Protein AF-A0A2G7H7C8-F1 (afdb_monomer_lite)

Structure (mmCIF, N/CA/C/O backbone):
data_AF-A0A2G7H7C8-F1
#
_entry.id   AF-A0A2G7H7C8-F1
#
loop_
_atom_site.group_PDB
_atom_site.id
_atom_site.type_symbol
_atom_site.label_atom_id
_atom_site.label_alt_id
_atom_site.label_comp_id
_atom_site.label_asym_id
_atom_site.label_entity_id
_atom_site.label_seq_id
_atom_site.pdbx_PDB_ins_code
_atom_site.Cartn_x
_atom_site.Cartn_y
_atom_site.Cartn_z
_atom_site.occupancy
_atom_site.B_iso_or_equiv
_atom_site.auth_seq_id
_atom_site.auth_comp_id
_atom_site.auth_asym_id
_atom_site.auth_atom_id
_atom_site.pdbx_PDB_model_num
ATOM 1 N N . MET A 1 1 ? -7.170 38.183 -25.054 1.00 35.97 1 MET A N 1
ATOM 2 C CA . MET A 1 1 ? -6.248 37.035 -24.949 1.00 35.97 1 MET A CA 1
ATOM 3 C C . MET A 1 1 ? -6.264 36.592 -23.499 1.00 35.97 1 MET A C 1
ATOM 5 O O . MET A 1 1 ? -5.550 37.158 -22.685 1.00 35.97 1 MET A O 1
ATOM 9 N N . THR A 1 2 ? -7.181 35.697 -23.147 1.00 40.62 2 THR A N 1
ATOM 10 C CA . THR A 1 2 ? -7.256 35.106 -21.806 1.00 40.62 2 THR A CA 1
ATOM 11 C C . THR A 1 2 ? -6.126 34.083 -21.726 1.00 40.62 2 THR A C 1
ATOM 13 O O . THR A 1 2 ? -6.024 33.238 -22.614 1.00 40.62 2 THR A O 1
ATOM 16 N N . GLY A 1 3 ? -5.217 34.221 -20.757 1.00 47.28 3 GLY A N 1
ATOM 17 C CA . GLY A 1 3 ? -4.121 33.266 -20.560 1.00 47.28 3 GLY A CA 1
ATOM 18 C C . GLY A 1 3 ? -4.645 31.843 -20.319 1.00 47.28 3 GLY A C 1
ATOM 19 O O . GLY A 1 3 ? -5.844 31.677 -20.083 1.00 47.28 3 GLY A O 1
ATOM 20 N N . PRO A 1 4 ? -3.785 30.810 -20.392 1.00 54.59 4 PRO A N 1
ATOM 21 C CA . PRO A 1 4 ? -4.199 29.452 -20.065 1.00 54.59 4 PRO A CA 1
ATOM 22 C C . PRO A 1 4 ? -4.781 29.448 -18.649 1.00 54.59 4 PRO A C 1
ATOM 24 O O . PRO A 1 4 ? -4.107 29.816 -17.687 1.00 54.59 4 PRO A O 1
ATOM 27 N N . VAL A 1 5 ? -6.065 29.104 -18.545 1.00 58.91 5 VAL A N 1
ATOM 28 C CA . VAL A 1 5 ? -6.752 28.971 -17.263 1.00 58.91 5 VAL A CA 1
ATOM 29 C C . VAL A 1 5 ? -6.216 27.700 -16.623 1.00 58.91 5 VAL A C 1
ATOM 31 O O . VAL A 1 5 ? -6.591 26.593 -17.001 1.00 58.91 5 VAL A O 1
ATOM 34 N N . THR A 1 6 ? -5.279 27.865 -15.698 1.00 80.12 6 THR A N 1
ATOM 35 C CA . THR A 1 6 ? -4.840 26.789 -14.815 1.00 80.12 6 THR A CA 1
ATOM 36 C C . THR A 1 6 ? -5.953 26.554 -13.803 1.00 80.12 6 THR A C 1
ATOM 38 O O . THR A 1 6 ? -6.241 27.440 -13.006 1.00 80.12 6 THR A O 1
ATOM 41 N N . ASN A 1 7 ? -6.602 25.392 -13.837 1.00 84.44 7 ASN A N 1
ATOM 42 C CA . ASN A 1 7 ? -7.628 25.043 -12.856 1.00 84.44 7 ASN A CA 1
ATOM 43 C C . ASN A 1 7 ? -7.005 24.198 -11.739 1.00 84.44 7 ASN A C 1
ATOM 45 O O . ASN A 1 7 ? -7.033 22.967 -11.786 1.00 84.44 7 ASN A O 1
ATOM 49 N N . GLY A 1 8 ? -6.447 24.868 -10.733 1.00 88.62 8 GLY A N 1
ATOM 50 C CA . GLY A 1 8 ? -5.924 24.250 -9.517 1.00 88.62 8 GLY A CA 1
ATOM 51 C C . GLY A 1 8 ? -4.584 23.532 -9.658 1.00 88.62 8 GLY A C 1
ATOM 52 O O . GLY A 1 8 ? -3.789 23.800 -10.558 1.00 88.62 8 GLY A O 1
ATOM 53 N N . ALA A 1 9 ? -4.320 22.623 -8.717 1.00 91.56 9 ALA A N 1
ATOM 54 C CA . ALA A 1 9 ? -3.006 22.021 -8.514 1.00 91.56 9 ALA A CA 1
ATOM 55 C C . ALA A 1 9 ? -3.001 20.528 -8.851 1.00 91.56 9 ALA A C 1
ATOM 57 O O . ALA A 1 9 ? -3.902 19.780 -8.454 1.00 91.56 9 ALA A O 1
ATOM 58 N N . ALA A 1 10 ? -1.955 20.077 -9.543 1.00 93.38 10 ALA A N 1
ATOM 59 C CA . ALA A 1 10 ? -1.714 18.665 -9.801 1.00 93.38 10 ALA A CA 1
ATOM 60 C C . ALA A 1 10 ? -0.420 18.182 -9.150 1.00 93.38 10 ALA A C 1
ATOM 62 O O . ALA A 1 10 ? 0.589 18.887 -9.075 1.00 93.38 10 ALA A O 1
ATOM 63 N N . LEU A 1 11 ? -0.468 16.931 -8.715 1.00 92.81 11 LEU A N 1
ATOM 64 C CA . LEU A 1 11 ? 0.603 16.269 -8.006 1.00 92.81 11 LEU A CA 1
ATOM 65 C C . LEU A 1 11 ? 0.738 14.823 -8.483 1.00 92.81 11 LEU A C 1
ATOM 67 O O . LEU A 1 11 ? -0.254 14.109 -8.639 1.00 92.81 11 LEU A O 1
ATOM 71 N N . TYR A 1 12 ? 1.971 14.378 -8.689 1.00 92.31 12 TYR A N 1
ATOM 72 C CA . TYR A 1 12 ? 2.308 12.983 -8.926 1.00 92.31 12 TYR A CA 1
ATOM 73 C C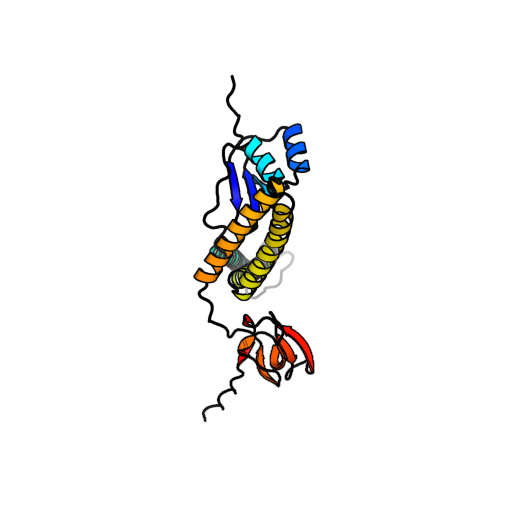 . TYR A 1 12 ? 2.880 12.350 -7.656 1.00 92.31 12 TYR A C 1
ATOM 75 O O . TYR A 1 12 ? 3.876 12.812 -7.093 1.00 92.31 12 TYR A O 1
ATOM 83 N N . ASN A 1 13 ? 2.246 11.263 -7.221 1.00 89.94 13 ASN A N 1
ATOM 84 C CA . ASN A 1 13 ? 2.655 10.464 -6.081 1.00 89.94 13 ASN A CA 1
ATOM 85 C C . ASN A 1 13 ? 3.460 9.242 -6.549 1.00 89.94 13 ASN A C 1
ATOM 87 O O . ASN A 1 13 ? 2.928 8.282 -7.111 1.00 89.94 13 ASN A O 1
ATOM 91 N N . LEU A 1 14 ? 4.760 9.277 -6.260 1.00 88.44 14 LEU A N 1
ATOM 92 C CA . LEU A 1 14 ? 5.737 8.243 -6.609 1.00 88.44 14 LEU A CA 1
ATOM 93 C C . LEU A 1 14 ? 5.496 6.889 -5.920 1.00 88.44 14 LEU A C 1
ATOM 95 O O . LEU A 1 14 ? 5.889 5.833 -6.431 1.00 88.44 14 LEU A O 1
ATOM 99 N N . GLU A 1 15 ? 4.857 6.897 -4.750 1.00 84.75 15 GLU A N 1
ATOM 100 C CA . GLU A 1 15 ? 4.675 5.695 -3.945 1.00 84.75 15 GLU A CA 1
ATOM 101 C C . GLU A 1 15 ? 3.583 4.774 -4.496 1.00 84.75 15 GLU A C 1
ATOM 103 O O . GLU A 1 15 ? 3.780 3.550 -4.565 1.00 84.75 15 GLU A O 1
ATOM 108 N N . ASP A 1 16 ? 2.427 5.344 -4.829 1.00 88.19 16 ASP A N 1
ATOM 109 C CA . ASP A 1 16 ? 1.260 4.608 -5.321 1.00 88.19 16 ASP A CA 1
ATOM 110 C C . ASP A 1 16 ? 1.007 4.785 -6.823 1.00 88.19 16 ASP A C 1
ATOM 112 O O . ASP A 1 16 ? 0.087 4.162 -7.355 1.00 88.19 16 ASP A O 1
ATOM 116 N N . ASP A 1 17 ? 1.885 5.531 -7.498 1.00 93.62 17 ASP A N 1
ATOM 117 C CA . ASP A 1 17 ? 1.868 5.782 -8.937 1.00 93.62 17 ASP A CA 1
ATOM 118 C C . ASP A 1 17 ? 0.666 6.594 -9.415 1.00 93.62 17 ASP A C 1
ATOM 120 O O . ASP A 1 17 ? 0.182 6.416 -10.536 1.00 93.62 17 ASP A O 1
ATOM 124 N N . THR A 1 18 ? 0.120 7.442 -8.544 1.00 94.62 18 THR A N 1
ATOM 125 C CA . THR A 1 18 ? -1.096 8.191 -8.849 1.00 94.62 18 THR A CA 1
ATOM 126 C C . THR A 1 18 ? -0.824 9.645 -9.196 1.00 94.62 18 THR A C 1
ATOM 128 O O . THR A 1 18 ? -0.085 10.353 -8.521 1.00 94.62 18 THR A O 1
ATOM 131 N N . LEU A 1 19 ? -1.481 10.101 -10.256 1.00 95.50 19 LEU A N 1
ATOM 132 C CA . LEU A 1 19 ? -1.729 11.502 -10.537 1.00 95.50 19 LEU A CA 1
ATOM 133 C C . LEU A 1 19 ? -2.943 11.952 -9.723 1.00 95.50 19 LEU A C 1
ATOM 135 O O . LEU A 1 19 ? -3.988 11.294 -9.757 1.00 95.50 19 LEU A O 1
ATOM 139 N N . ARG A 1 20 ? -2.804 13.065 -9.005 1.00 94.62 20 ARG A N 1
ATOM 140 C CA . ARG A 1 20 ? -3.827 13.660 -8.145 1.00 94.62 20 ARG A CA 1
ATOM 141 C C . ARG A 1 20 ? -4.015 15.115 -8.537 1.00 94.62 20 ARG A C 1
ATOM 143 O O . ARG A 1 20 ? -3.063 15.883 -8.509 1.00 94.62 20 ARG A O 1
ATOM 150 N N . TRP A 1 21 ? -5.233 15.480 -8.898 1.00 95.38 21 TRP A N 1
ATOM 151 C CA . TRP A 1 21 ? -5.580 16.829 -9.320 1.00 95.38 21 TRP A CA 1
ATOM 152 C C . TRP A 1 21 ? -6.682 17.394 -8.435 1.00 95.38 21 TRP A C 1
ATOM 154 O O . TRP A 1 21 ? -7.774 16.827 -8.364 1.00 95.38 21 TRP A O 1
ATOM 164 N N . THR A 1 22 ? -6.387 18.500 -7.766 1.00 94.50 22 THR A N 1
ATOM 165 C CA . THR A 1 22 ? -7.335 19.245 -6.940 1.00 94.50 22 THR A CA 1
ATOM 166 C C . THR A 1 22 ? -7.720 20.509 -7.702 1.00 94.50 22 THR A C 1
ATOM 168 O O . THR A 1 22 ? -6.912 21.440 -7.755 1.00 94.50 22 THR A O 1
ATOM 171 N N . PRO A 1 23 ? -8.906 20.542 -8.331 1.00 93.69 23 PRO A N 1
ATOM 172 C CA . PRO A 1 23 ? -9.351 21.722 -9.054 1.00 93.69 23 PRO A CA 1
ATOM 173 C C . PRO A 1 23 ? -9.716 22.841 -8.067 1.00 93.69 23 PRO A C 1
ATOM 175 O O . PRO A 1 23 ? -10.238 22.569 -6.984 1.00 93.69 23 PRO A O 1
ATOM 178 N N . GLU A 1 24 ? -9.440 24.090 -8.440 1.00 91.62 24 GLU A N 1
ATOM 179 C CA . GLU A 1 24 ? -9.842 25.273 -7.663 1.00 91.62 24 GLU A CA 1
ATOM 180 C C . GLU A 1 24 ? -11.341 25.528 -7.801 1.00 91.62 24 GLU A C 1
ATOM 182 O O . GLU A 1 24 ? -12.031 25.817 -6.822 1.00 91.62 24 GLU A O 1
ATOM 187 N N . GLU A 1 25 ? -11.856 25.341 -9.014 1.00 89.88 25 GLU A N 1
ATOM 188 C CA . GLU A 1 25 ? -13.264 25.515 -9.329 1.00 89.88 25 GLU A CA 1
ATOM 189 C C . GLU A 1 25 ? -13.913 24.192 -9.727 1.00 89.88 25 GLU A C 1
ATOM 191 O O . GLU A 1 25 ? -13.285 23.257 -10.234 1.00 89.88 25 GLU A O 1
ATOM 196 N N . ARG A 1 26 ? -15.223 24.094 -9.492 1.00 89.12 26 ARG A N 1
ATOM 197 C CA . ARG A 1 26 ? -15.979 22.905 -9.873 1.00 89.12 26 ARG A CA 1
ATOM 198 C C . ARG A 1 26 ? -15.967 22.757 -11.393 1.00 89.12 26 ARG A C 1
ATOM 200 O O . ARG A 1 26 ? -16.381 23.667 -12.098 1.00 89.12 26 ARG A O 1
ATOM 207 N N . LEU A 1 27 ? -15.598 21.562 -11.855 1.00 91.62 27 LEU A N 1
ATOM 208 C CA . LEU A 1 27 ? -15.630 21.216 -13.274 1.00 91.62 27 LEU A CA 1
ATOM 209 C C . LEU A 1 27 ? -17.028 21.391 -13.855 1.00 91.62 27 LEU A C 1
ATOM 211 O O . LEU A 1 27 ? -18.020 20.962 -13.243 1.00 91.62 27 LEU A O 1
ATOM 215 N N . ASP A 1 28 ? -17.083 21.948 -15.059 1.00 92.38 28 ASP A N 1
ATOM 216 C CA . ASP A 1 28 ? -18.313 21.945 -15.833 1.00 92.38 28 ASP A CA 1
ATOM 217 C C . ASP A 1 28 ? -18.697 20.512 -16.263 1.00 92.38 28 ASP A C 1
ATOM 219 O O . ASP A 1 28 ? -17.967 19.535 -16.053 1.00 92.38 28 ASP A O 1
ATOM 223 N N . ALA A 1 29 ? -19.889 20.352 -16.843 1.00 94.69 29 ALA A N 1
ATOM 224 C CA . ALA A 1 29 ? -20.395 19.033 -17.223 1.00 94.69 29 ALA A CA 1
ATOM 225 C C . ALA A 1 29 ? -19.520 18.323 -18.277 1.00 94.69 29 ALA A C 1
ATOM 227 O O . ALA A 1 29 ? -19.385 17.096 -18.235 1.00 94.69 29 ALA A O 1
ATOM 228 N N . ASN A 1 30 ? -18.923 19.074 -19.204 1.00 93.12 30 ASN A N 1
ATOM 229 C CA . ASN A 1 30 ? -18.081 18.538 -20.267 1.00 93.12 30 ASN A CA 1
ATOM 230 C C . ASN A 1 30 ? -16.701 18.144 -19.725 1.00 93.12 30 ASN A C 1
ATOM 232 O O . ASN A 1 30 ? -16.233 17.029 -19.951 1.00 93.12 30 ASN A O 1
ATOM 236 N N . GLU A 1 31 ? -16.076 19.017 -18.941 1.00 91.31 31 GLU A N 1
ATOM 237 C CA . GLU A 1 31 ? -14.815 18.746 -18.258 1.00 91.31 31 GLU A CA 1
ATOM 238 C C . GLU A 1 31 ? -14.928 17.530 -17.346 1.00 91.31 31 GLU A C 1
ATOM 240 O O . GLU A 1 31 ? -14.094 16.627 -17.416 1.00 91.31 31 GLU A O 1
ATOM 245 N N . TYR A 1 32 ? -16.005 17.450 -16.560 1.00 93.94 32 TYR A N 1
ATOM 246 C CA . TYR A 1 32 ? -16.297 16.290 -15.727 1.00 93.94 32 TYR A CA 1
ATOM 247 C C . TYR A 1 32 ? -16.350 15.001 -16.560 1.00 93.94 32 TYR A C 1
ATOM 249 O O . TYR A 1 32 ? -15.720 14.000 -16.203 1.00 93.94 32 TYR A O 1
ATOM 257 N N . ALA A 1 33 ? -17.077 15.011 -17.683 1.00 95.31 33 ALA A N 1
ATOM 258 C CA . ALA A 1 33 ? -17.200 13.851 -18.562 1.00 95.31 33 ALA A CA 1
ATOM 259 C C . ALA A 1 33 ? -15.849 13.443 -19.177 1.00 95.31 33 ALA A C 1
ATOM 261 O O . ALA A 1 33 ? -15.503 12.259 -19.159 1.00 95.31 33 ALA A O 1
ATOM 262 N N . LEU A 1 34 ? -15.050 14.407 -19.646 1.00 94.00 34 LEU A N 1
ATOM 263 C CA . LEU A 1 34 ? -13.715 14.166 -20.203 1.00 94.00 34 LEU A CA 1
ATOM 264 C C . LEU A 1 34 ? -12.746 13.605 -19.156 1.00 94.00 34 LEU A C 1
ATOM 266 O O . LEU A 1 34 ? -12.015 12.653 -19.433 1.00 94.00 34 LEU A O 1
ATOM 270 N N . THR A 1 35 ? -12.756 14.147 -17.939 1.00 95.38 35 THR A N 1
ATOM 271 C CA . THR A 1 35 ? -11.923 13.667 -16.829 1.00 95.38 35 THR A CA 1
ATOM 272 C C . THR A 1 35 ? -12.299 12.241 -16.428 1.00 95.38 35 THR A C 1
ATOM 274 O O . THR A 1 35 ? -11.425 11.387 -16.240 1.00 95.38 35 THR A O 1
ATOM 277 N N . LYS A 1 36 ? -13.597 11.920 -16.399 1.00 96.19 36 LYS A N 1
ATOM 278 C CA . LYS A 1 36 ? -14.074 10.544 -16.202 1.00 96.19 36 LYS A CA 1
ATOM 279 C C . LYS A 1 36 ? -13.638 9.612 -17.333 1.00 96.19 36 LYS A C 1
ATOM 281 O O . LYS A 1 36 ? -13.180 8.507 -17.041 1.00 96.19 36 LYS A O 1
ATOM 286 N N . ALA A 1 37 ? -13.737 10.048 -18.588 1.00 96.50 37 ALA A N 1
ATOM 287 C CA . ALA A 1 37 ? -13.333 9.266 -19.757 1.00 96.50 37 ALA A CA 1
ATOM 288 C C . ALA A 1 37 ? -11.819 8.984 -19.787 1.00 96.50 37 ALA A C 1
ATOM 290 O O . ALA A 1 37 ? -11.407 7.878 -20.132 1.00 96.50 37 ALA A O 1
ATOM 291 N N . ALA A 1 38 ? -10.989 9.927 -19.327 1.00 95.50 38 ALA A N 1
ATOM 292 C CA . ALA A 1 38 ? -9.545 9.733 -19.145 1.00 95.50 38 ALA A CA 1
ATOM 293 C C . ALA A 1 38 ? -9.192 8.735 -18.012 1.00 95.50 38 ALA A C 1
ATOM 295 O O . ALA A 1 38 ? -8.040 8.309 -17.859 1.00 95.50 38 ALA A O 1
ATOM 296 N N . GLY A 1 39 ? -10.188 8.314 -17.225 1.00 96.56 39 GLY A N 1
ATOM 297 C CA . GLY A 1 39 ? -10.064 7.293 -16.188 1.00 96.56 39 GLY A CA 1
ATOM 298 C C . GLY A 1 39 ? -9.825 7.836 -14.780 1.00 96.56 39 GLY A C 1
ATOM 299 O O . GLY A 1 39 ? -9.477 7.054 -13.892 1.00 96.56 39 GLY A O 1
ATOM 300 N N . PHE A 1 40 ? -10.018 9.138 -14.553 1.00 97.31 40 PHE A N 1
ATOM 301 C CA . PHE A 1 40 ? -9.925 9.722 -13.218 1.00 97.31 40 PHE A CA 1
ATOM 302 C C . PHE A 1 40 ? -11.146 9.383 -12.358 1.00 97.31 40 PHE A C 1
ATOM 304 O O . PHE A 1 40 ? -12.290 9.280 -12.817 1.00 97.31 40 PHE A O 1
ATOM 311 N N . LYS A 1 41 ? -10.893 9.209 -11.060 1.00 96.81 41 LYS A N 1
ATOM 312 C CA . LYS A 1 41 ? -11.907 8.948 -10.037 1.00 96.81 41 LYS A CA 1
ATOM 313 C C . LYS A 1 41 ? -11.888 10.061 -9.000 1.00 96.81 41 LYS A C 1
ATOM 315 O O . LYS A 1 41 ? -10.828 10.410 -8.498 1.00 96.81 41 LYS A O 1
ATOM 320 N N . TRP A 1 42 ? -13.064 10.567 -8.647 1.00 95.81 42 TRP A N 1
ATOM 321 C CA . TRP A 1 42 ? -13.207 11.560 -7.588 1.00 95.81 42 TRP A CA 1
ATOM 322 C C . TRP A 1 42 ? -12.999 10.926 -6.207 1.00 95.81 42 TRP A C 1
ATOM 324 O O . TRP A 1 42 ? -13.705 9.987 -5.835 1.00 95.81 42 TRP A O 1
ATOM 334 N N . TRP A 1 43 ? -12.031 11.431 -5.447 1.00 93.56 43 TRP A N 1
ATOM 335 C CA . TRP A 1 43 ? -11.759 11.060 -4.060 1.00 93.56 43 TRP A CA 1
ATOM 336 C C . TRP A 1 43 ? -12.321 12.145 -3.142 1.00 93.56 43 TRP A C 1
ATOM 338 O O . TRP A 1 43 ? -11.626 13.077 -2.745 1.00 93.56 43 TRP A O 1
ATOM 348 N N . GLY A 1 44 ? -13.600 12.012 -2.779 1.00 89.31 44 GLY A N 1
ATOM 349 C CA . GLY A 1 44 ? -14.337 13.067 -2.069 1.00 89.31 44 GLY A CA 1
ATOM 350 C C . GLY A 1 44 ? -13.742 13.492 -0.723 1.00 89.31 44 GLY A C 1
ATOM 351 O O . GLY A 1 44 ? -13.921 14.632 -0.321 1.00 89.31 44 GLY A O 1
ATOM 352 N N . ARG A 1 45 ? -12.984 12.618 -0.049 1.00 85.00 45 ARG A N 1
ATOM 353 C CA . ARG A 1 45 ? -12.302 12.970 1.207 1.00 85.00 45 ARG A CA 1
ATOM 354 C C . ARG A 1 45 ? -11.141 13.949 1.005 1.00 85.00 45 ARG A C 1
ATOM 356 O O . ARG A 1 45 ? -10.873 14.738 1.901 1.00 85.00 45 ARG A O 1
ATOM 363 N N . THR A 1 46 ? -10.433 13.852 -0.116 1.00 84.44 46 THR A N 1
ATOM 364 C CA . THR A 1 46 ? -9.281 14.712 -0.433 1.00 84.44 46 THR A CA 1
ATOM 365 C C . THR A 1 46 ? -9.646 15.838 -1.393 1.00 84.44 46 THR A C 1
ATOM 367 O O . THR A 1 46 ? -8.806 16.685 -1.654 1.00 84.44 46 THR A O 1
ATOM 370 N N . GLY A 1 47 ? -10.866 15.837 -1.943 1.00 91.94 47 GLY A N 1
ATOM 371 C CA . GLY A 1 47 ? -11.283 16.813 -2.949 1.00 91.94 47 GLY A CA 1
ATOM 372 C C . GLY A 1 47 ? -10.496 16.704 -4.258 1.00 91.94 47 GLY A C 1
ATOM 373 O O . GLY A 1 47 ? -10.338 17.701 -4.949 1.00 91.94 47 GLY A O 1
ATOM 374 N N . ALA A 1 48 ? -9.979 15.513 -4.586 1.00 94.12 48 ALA A N 1
ATOM 375 C CA . ALA A 1 48 ? -9.067 15.329 -5.713 1.00 94.12 48 ALA A CA 1
ATOM 376 C C . ALA A 1 48 ? -9.583 14.307 -6.731 1.00 94.12 48 ALA A C 1
ATOM 378 O O . ALA A 1 48 ? -10.164 13.278 -6.379 1.00 94.12 48 ALA A O 1
ATOM 379 N N . TRP A 1 49 ? -9.304 14.555 -8.004 1.00 96.69 49 TRP A N 1
ATOM 380 C CA . TRP A 1 49 ? -9.383 13.585 -9.087 1.00 96.69 49 TRP A CA 1
ATOM 381 C C . TRP A 1 49 ? -8.112 12.749 -9.130 1.00 96.69 49 TRP A C 1
ATOM 383 O O . TRP A 1 49 ? -7.015 13.291 -9.221 1.00 96.69 49 TRP A O 1
ATOM 393 N N . VAL A 1 50 ? -8.252 11.425 -9.089 1.00 96.44 50 VAL A N 1
ATOM 394 C CA . VAL A 1 50 ? -7.111 10.510 -8.975 1.00 96.44 50 VAL A CA 1
ATOM 395 C C . VAL A 1 50 ? -7.131 9.440 -10.061 1.00 96.44 50 VAL A C 1
ATOM 397 O O . VAL A 1 50 ? -8.164 8.807 -10.301 1.00 96.44 50 VAL A O 1
ATOM 400 N N . ALA A 1 51 ? -5.978 9.203 -10.686 1.00 97.25 51 ALA A N 1
ATOM 401 C CA . ALA A 1 51 ? -5.750 8.103 -11.622 1.00 97.25 51 ALA A CA 1
ATOM 402 C C . ALA A 1 51 ? -4.305 7.596 -11.536 1.00 97.25 51 ALA A C 1
ATOM 404 O O . ALA A 1 51 ? -3.407 8.351 -11.193 1.00 97.25 51 ALA A O 1
ATOM 405 N N . VAL A 1 52 ? -4.061 6.332 -11.891 1.00 96.75 52 VAL A N 1
ATOM 406 C CA . VAL A 1 52 ? -2.685 5.822 -12.062 1.00 96.75 52 VAL A CA 1
ATOM 407 C C . VAL A 1 52 ? -2.031 6.512 -13.260 1.00 96.75 52 VAL A C 1
ATOM 409 O O . VAL A 1 52 ? -2.712 6.745 -14.266 1.00 96.75 52 VAL A O 1
ATOM 412 N N . TRP A 1 53 ? -0.740 6.821 -13.175 1.00 97.06 53 TRP A N 1
ATOM 413 C CA . TRP A 1 53 ? -0.011 7.503 -14.236 1.00 97.06 53 TRP A CA 1
ATOM 414 C C . TRP A 1 53 ? -0.048 6.725 -15.558 1.00 97.06 53 TRP A C 1
ATOM 416 O O . TRP A 1 53 ? 0.043 5.500 -15.608 1.00 97.06 53 TRP A O 1
ATOM 426 N N . THR A 1 54 ? -0.224 7.473 -16.644 1.00 97.31 54 THR A N 1
ATOM 427 C CA . THR A 1 54 ? 0.017 7.049 -18.029 1.00 97.31 54 THR A CA 1
ATOM 428 C C . THR A 1 54 ? 0.371 8.311 -18.819 1.00 97.31 54 THR A C 1
ATOM 430 O O . THR A 1 54 ? -0.131 9.377 -18.440 1.00 97.31 54 THR A O 1
ATOM 433 N N . PRO A 1 55 ? 1.082 8.216 -19.957 1.00 96.81 55 PRO A N 1
ATOM 434 C CA . PRO A 1 55 ? 1.388 9.389 -20.775 1.00 96.81 55 PRO A CA 1
ATOM 435 C C . PRO A 1 55 ? 0.144 10.224 -21.124 1.00 96.81 55 PRO A C 1
ATOM 437 O O . PRO A 1 55 ? 0.150 11.439 -20.977 1.00 96.81 55 PRO A O 1
ATOM 440 N N . GLY A 1 56 ? -0.968 9.576 -21.495 1.00 96.25 56 GLY A N 1
ATOM 441 C CA . GLY A 1 56 ? -2.200 10.284 -21.865 1.00 96.25 56 GLY A CA 1
ATOM 442 C C . GLY A 1 56 ? -2.935 10.945 -20.691 1.00 96.25 56 GLY A C 1
ATOM 443 O O . GLY A 1 56 ? -3.592 11.965 -20.870 1.00 96.25 56 GLY A O 1
ATOM 444 N N . ARG A 1 57 ? -2.824 10.398 -19.474 1.00 97.00 57 ARG A N 1
ATOM 445 C CA . ARG A 1 57 ? -3.407 11.023 -18.269 1.00 97.00 57 ARG A CA 1
ATOM 446 C C . ARG A 1 57 ? -2.578 12.199 -17.781 1.00 97.00 57 ARG A C 1
ATOM 448 O O . ARG A 1 57 ? -3.143 13.165 -17.285 1.00 97.00 57 ARG A O 1
ATOM 455 N N . GLU A 1 58 ? -1.264 12.112 -17.936 1.00 95.12 58 GLU A N 1
ATOM 456 C CA . GLU A 1 58 ? -0.366 13.237 -17.709 1.00 95.12 58 GLU A CA 1
ATOM 457 C C . GLU A 1 58 ? -0.674 14.373 -18.693 1.00 95.12 58 GLU A C 1
ATOM 459 O O . GLU A 1 58 ? -0.886 15.497 -18.256 1.00 95.12 58 GLU A O 1
ATOM 464 N N . ASP A 1 59 ? -0.847 14.069 -19.985 1.00 94.38 59 ASP A N 1
ATOM 465 C CA . ASP A 1 59 ? -1.267 15.066 -20.985 1.00 94.38 59 ASP A CA 1
ATOM 466 C C . ASP A 1 59 ? -2.631 15.686 -20.648 1.00 94.38 59 ASP A C 1
ATOM 468 O O . ASP A 1 59 ? -2.816 16.897 -20.762 1.00 94.38 59 ASP A O 1
ATOM 472 N N . HIS A 1 60 ? -3.586 14.870 -20.187 1.00 93.38 60 HIS A N 1
ATOM 473 C CA . HIS A 1 60 ? -4.899 15.352 -19.756 1.00 93.38 60 HIS A CA 1
ATOM 474 C C . HIS A 1 60 ? -4.802 16.378 -18.618 1.00 93.38 60 HIS A C 1
ATOM 476 O O . HIS A 1 60 ? -5.581 17.335 -18.605 1.00 93.38 60 HIS A O 1
ATOM 482 N N . LEU A 1 61 ? -3.873 16.184 -17.675 1.00 93.12 61 LEU A N 1
ATOM 483 C CA . LEU A 1 61 ? -3.648 17.123 -16.578 1.00 93.12 61 LEU A CA 1
ATOM 484 C C . LEU A 1 61 ? -2.859 18.347 -17.021 1.00 93.12 61 LEU A C 1
ATOM 486 O O . LEU A 1 61 ? -3.298 19.449 -16.729 1.00 93.12 61 LEU A O 1
ATOM 490 N N . LEU A 1 62 ? -1.765 18.189 -17.767 1.00 91.31 62 LEU A N 1
ATOM 491 C CA . LEU A 1 62 ? -0.965 19.318 -18.265 1.00 91.31 62 LEU A CA 1
ATOM 492 C C . LEU A 1 62 ? -1.757 20.253 -19.191 1.00 91.31 62 LEU A C 1
ATOM 494 O O . LEU A 1 62 ? -1.424 21.423 -19.327 1.00 91.31 62 LEU A O 1
ATOM 498 N N . ALA A 1 63 ? -2.842 19.772 -19.801 1.00 90.75 63 ALA A N 1
ATOM 499 C CA . ALA A 1 63 ? -3.776 20.626 -20.535 1.00 90.75 63 ALA A CA 1
ATOM 500 C C . ALA A 1 63 ? -4.620 21.556 -19.632 1.00 90.75 63 ALA A C 1
ATOM 502 O O . ALA A 1 63 ? -5.286 22.450 -20.144 1.00 90.75 63 ALA A O 1
ATOM 503 N N . ARG A 1 64 ? -4.648 21.311 -18.317 1.00 88.06 64 ARG A N 1
ATOM 504 C CA . ARG A 1 64 ? -5.497 21.986 -17.314 1.00 88.06 64 ARG A CA 1
ATOM 505 C C . ARG A 1 64 ? -4.701 22.636 -16.192 1.00 88.06 64 ARG A C 1
ATOM 507 O O . ARG A 1 64 ? -5.219 23.516 -15.514 1.00 88.06 64 ARG A O 1
ATOM 514 N N . VAL A 1 65 ? -3.477 22.174 -15.970 1.00 88.69 65 VAL A N 1
ATOM 515 C CA . VAL A 1 65 ? -2.571 22.673 -14.942 1.00 88.69 65 VAL A CA 1
ATOM 516 C C . VAL A 1 65 ? -1.245 23.085 -15.565 1.00 88.69 65 VAL A C 1
ATOM 518 O O . VAL A 1 65 ? -0.775 22.446 -16.502 1.00 88.69 65 VAL A O 1
ATOM 521 N N . GLY A 1 66 ? -0.636 24.152 -15.047 1.00 81.50 66 GLY A N 1
ATOM 522 C CA . GLY A 1 66 ? 0.652 24.637 -15.553 1.00 81.50 66 GLY A CA 1
ATOM 523 C C . GLY A 1 66 ? 1.807 23.665 -15.299 1.00 81.50 66 GLY A C 1
ATOM 524 O O . GLY A 1 66 ? 2.720 23.564 -16.113 1.00 81.50 66 GLY A O 1
ATOM 525 N N . GLU A 1 67 ? 1.750 22.917 -14.196 1.00 87.94 67 GLU A N 1
ATOM 526 C CA . GLU A 1 67 ? 2.757 21.924 -13.833 1.00 87.94 67 GLU A CA 1
ATOM 527 C C . GLU A 1 67 ? 2.157 20.788 -12.999 1.00 87.94 67 GLU A C 1
ATOM 529 O O . GLU A 1 67 ? 1.123 20.941 -12.342 1.00 87.94 67 GLU A O 1
ATOM 534 N N . ILE A 1 68 ? 2.829 19.636 -13.019 1.00 89.62 68 ILE A N 1
ATOM 535 C CA . ILE A 1 68 ? 2.561 18.524 -12.107 1.00 89.62 68 ILE A CA 1
ATOM 536 C C . ILE A 1 68 ? 3.746 18.442 -11.152 1.00 89.62 68 ILE A C 1
ATOM 538 O O . ILE A 1 68 ? 4.859 18.113 -11.555 1.00 89.62 68 ILE A O 1
ATOM 542 N N . THR A 1 69 ? 3.498 18.740 -9.883 1.00 87.75 69 THR A N 1
ATOM 543 C CA . THR A 1 69 ? 4.522 18.697 -8.831 1.00 87.75 69 THR A CA 1
ATOM 544 C C . THR A 1 69 ? 4.686 17.282 -8.266 1.00 87.75 69 THR A C 1
ATOM 546 O O . THR A 1 69 ? 3.871 16.396 -8.528 1.00 87.75 69 THR A O 1
ATOM 549 N N . HIS A 1 70 ? 5.736 17.039 -7.477 1.00 76.25 70 HIS A N 1
ATOM 550 C CA . HIS A 1 70 ? 5.966 15.755 -6.807 1.00 76.25 70 HIS A CA 1
ATOM 551 C C . HIS A 1 70 ? 5.736 15.866 -5.297 1.00 76.25 70 HIS A C 1
ATOM 553 O O . HIS A 1 70 ? 6.259 16.770 -4.649 1.00 76.25 70 HIS A O 1
ATOM 559 N N . GLU A 1 71 ? 4.990 14.920 -4.719 1.00 68.62 71 GLU A N 1
ATOM 560 C CA . GLU A 1 71 ? 4.879 14.798 -3.259 1.00 68.62 71 GLU A CA 1
ATOM 561 C C . GLU A 1 71 ? 6.175 14.212 -2.696 1.00 68.62 71 GLU A C 1
ATOM 563 O O . GLU A 1 71 ? 6.535 13.082 -3.030 1.00 68.62 71 GLU A O 1
ATOM 568 N N . ALA A 1 72 ? 6.869 14.973 -1.846 1.00 54.06 72 ALA A N 1
ATOM 569 C CA . ALA A 1 72 ? 8.145 14.551 -1.271 1.00 54.06 72 ALA A CA 1
ATOM 570 C C . ALA A 1 72 ? 8.004 13.385 -0.275 1.00 54.06 72 ALA A C 1
ATOM 572 O O . ALA A 1 72 ? 8.938 12.597 -0.152 1.00 54.06 72 ALA A O 1
ATOM 573 N N . ASP A 1 73 ? 6.856 13.235 0.402 1.00 54.88 73 ASP A N 1
ATOM 574 C CA . ASP A 1 73 ? 6.645 12.113 1.323 1.00 54.88 73 ASP A CA 1
ATOM 575 C C . ASP A 1 73 ? 5.153 11.801 1.561 1.00 54.88 73 ASP A C 1
ATOM 577 O O . ASP A 1 73 ? 4.457 12.528 2.279 1.00 54.88 73 ASP A O 1
ATOM 581 N N . PRO A 1 74 ? 4.612 10.740 0.945 1.00 56.88 74 PRO A N 1
ATOM 582 C CA . PRO A 1 74 ? 3.202 10.438 1.050 1.00 56.88 74 PRO A CA 1
ATOM 583 C C . PRO A 1 74 ? 2.900 9.607 2.298 1.00 56.88 74 PRO A C 1
ATOM 585 O O . PRO A 1 74 ? 2.975 8.379 2.303 1.00 56.88 74 PRO A O 1
ATOM 588 N N . ASP A 1 75 ? 2.414 10.304 3.324 1.00 60.34 75 ASP A N 1
ATOM 589 C CA . ASP A 1 75 ? 1.634 9.745 4.432 1.00 60.34 75 ASP A CA 1
ATOM 590 C C . ASP A 1 75 ? 2.439 8.804 5.350 1.00 60.34 75 ASP A C 1
ATOM 592 O O . ASP A 1 75 ? 2.401 7.575 5.188 1.00 60.34 75 ASP A O 1
ATOM 596 N N . ASP A 1 76 ? 3.112 9.397 6.351 1.00 72.31 76 ASP A N 1
ATOM 597 C CA . ASP A 1 76 ? 3.842 8.682 7.405 1.00 72.31 76 ASP A CA 1
ATOM 598 C C . ASP A 1 76 ? 2.987 7.518 7.949 1.00 72.31 76 ASP A C 1
ATOM 600 O O . ASP A 1 76 ? 1.958 7.725 8.619 1.00 72.31 76 ASP A O 1
ATOM 604 N N . PRO A 1 77 ? 3.381 6.261 7.661 1.00 76.69 77 PRO A N 1
ATOM 605 C CA . PRO A 1 77 ? 2.634 5.099 8.104 1.00 76.69 77 PRO A CA 1
ATOM 606 C C . PRO A 1 77 ? 2.452 5.067 9.626 1.00 76.69 77 PRO A C 1
ATOM 608 O O . PRO A 1 77 ? 1.415 4.582 10.086 1.00 76.69 77 PRO A O 1
ATOM 611 N N . GLN A 1 78 ? 3.404 5.612 10.393 1.00 80.38 78 GLN A N 1
ATOM 612 C CA . GLN A 1 78 ? 3.332 5.672 11.851 1.00 80.38 78 GLN A CA 1
ATOM 613 C C . GLN A 1 78 ? 2.293 6.687 12.321 1.00 80.38 78 GLN A C 1
ATOM 615 O O . GLN A 1 78 ? 1.420 6.330 13.115 1.00 80.38 78 GLN A O 1
ATOM 620 N N . ALA A 1 79 ? 2.279 7.903 11.767 1.00 83.81 79 ALA A N 1
ATOM 621 C CA . ALA A 1 79 ? 1.239 8.892 12.051 1.00 83.81 79 ALA A CA 1
ATOM 622 C C . ALA A 1 79 ? -0.181 8.337 11.827 1.00 83.81 79 ALA A C 1
ATOM 624 O O . ALA A 1 79 ? -1.102 8.596 12.611 1.00 83.81 79 ALA A O 1
ATOM 625 N N . ARG A 1 80 ? -0.382 7.514 10.787 1.00 83.94 80 ARG A N 1
ATOM 626 C CA . ARG A 1 80 ? -1.671 6.845 10.548 1.00 83.94 80 ARG A CA 1
ATOM 627 C C . ARG A 1 80 ? -2.017 5.816 11.630 1.00 83.94 80 ARG A C 1
ATOM 629 O O . ARG A 1 80 ? -3.174 5.779 12.056 1.00 83.94 80 ARG A O 1
ATOM 636 N N . VAL A 1 81 ? -1.060 4.987 12.052 1.00 88.94 81 VAL A N 1
ATOM 637 C CA . VAL A 1 81 ? -1.256 4.012 13.142 1.00 88.94 81 VAL A CA 1
ATOM 638 C C . VAL A 1 81 ? -1.632 4.738 14.431 1.00 88.94 81 VAL A C 1
ATOM 640 O O . VAL A 1 81 ? -2.655 4.410 15.034 1.00 88.94 81 VAL A O 1
ATOM 643 N N . LEU A 1 82 ? -0.876 5.778 14.790 1.00 90.19 82 LEU A N 1
ATOM 644 C CA . LEU A 1 82 ? -1.099 6.586 15.990 1.00 90.19 82 LEU A CA 1
ATOM 645 C C . LEU A 1 82 ? -2.480 7.241 15.996 1.00 90.19 82 LEU A C 1
ATOM 647 O O . LEU A 1 82 ? -3.191 7.171 16.995 1.00 90.19 82 LEU A O 1
ATOM 651 N N . ARG A 1 83 ? -2.918 7.812 14.869 1.00 88.56 83 ARG A N 1
ATOM 652 C CA . ARG A 1 83 ? -4.265 8.391 14.757 1.00 88.56 83 ARG A CA 1
ATOM 653 C C . ARG A 1 83 ? -5.373 7.372 15.014 1.00 88.56 83 ARG A C 1
ATOM 655 O O . ARG A 1 83 ? -6.315 7.666 15.746 1.00 88.56 83 ARG A O 1
ATOM 662 N N . PHE A 1 84 ? -5.295 6.183 14.412 1.00 90.62 84 PHE A N 1
ATOM 663 C CA . PHE A 1 84 ? -6.315 5.149 14.625 1.00 90.62 84 PHE A CA 1
ATOM 664 C C . PHE A 1 84 ? -6.282 4.589 16.049 1.00 90.62 84 PHE A C 1
ATOM 666 O O . PHE A 1 84 ? -7.345 4.388 16.633 1.00 90.62 84 PHE A O 1
ATOM 673 N N . ALA A 1 85 ? -5.093 4.418 16.631 1.00 92.50 85 ALA A N 1
ATOM 674 C CA . ALA A 1 85 ? -4.946 4.057 18.037 1.00 92.50 85 ALA A CA 1
ATOM 675 C C . ALA A 1 85 ? -5.558 5.126 18.962 1.00 92.50 85 ALA A C 1
ATOM 677 O O . ALA A 1 85 ? -6.291 4.787 19.887 1.00 92.50 85 ALA A O 1
ATOM 678 N N . GLY A 1 86 ? -5.353 6.413 18.663 1.00 92.00 86 GLY A N 1
ATOM 679 C CA . GLY A 1 86 ? -5.968 7.524 19.391 1.00 92.00 86 GLY A CA 1
ATOM 680 C C . GLY A 1 86 ? -7.498 7.514 19.320 1.00 92.00 86 GLY A C 1
ATOM 681 O O . GLY A 1 86 ? -8.163 7.679 20.341 1.00 92.00 86 GLY A O 1
ATOM 682 N N . HIS A 1 87 ? -8.081 7.247 18.145 1.00 91.06 87 HIS A N 1
ATOM 683 C CA . HIS A 1 87 ? -9.536 7.086 18.016 1.00 91.06 87 HIS A CA 1
ATOM 684 C C . HIS A 1 87 ? -10.068 5.899 18.828 1.00 91.06 87 HIS A C 1
ATOM 686 O O . HIS A 1 87 ? -11.119 6.023 19.460 1.00 91.06 87 HIS A O 1
ATOM 692 N N . ALA A 1 88 ? -9.339 4.778 18.844 1.00 92.62 88 ALA A N 1
ATOM 693 C CA . ALA A 1 88 ? -9.690 3.613 19.649 1.00 92.62 88 ALA A CA 1
ATOM 694 C C . ALA A 1 88 ? -9.649 3.923 21.152 1.00 92.62 88 ALA A C 1
ATOM 696 O O . ALA A 1 88 ? -10.607 3.619 21.858 1.00 92.62 88 ALA A O 1
ATOM 697 N N . ALA A 1 89 ? -8.585 4.574 21.629 1.00 95.88 89 ALA A N 1
ATOM 698 C CA . ALA A 1 89 ? -8.441 4.965 23.030 1.00 95.88 89 ALA A CA 1
ATOM 699 C C . ALA A 1 89 ? -9.545 5.942 23.465 1.00 95.88 89 ALA A C 1
ATOM 701 O O . ALA A 1 89 ? -10.160 5.759 24.513 1.00 95.88 89 ALA A O 1
ATOM 702 N N . ALA A 1 90 ? -9.859 6.939 22.632 1.00 94.00 90 ALA A N 1
ATOM 703 C CA . ALA A 1 90 ? -10.929 7.890 22.918 1.00 94.00 90 ALA A CA 1
ATOM 704 C C . ALA A 1 90 ? -12.309 7.210 22.996 1.00 94.00 90 ALA A C 1
ATOM 706 O O . ALA A 1 90 ? -13.110 7.558 23.860 1.00 94.00 90 ALA A O 1
ATOM 707 N N . ALA A 1 91 ? -12.597 6.253 22.106 1.00 90.06 91 ALA A N 1
ATOM 708 C CA . ALA A 1 91 ? -13.835 5.473 22.153 1.00 90.06 91 ALA A CA 1
ATOM 709 C C . ALA A 1 91 ? -13.892 4.547 23.380 1.00 90.06 91 ALA A C 1
ATOM 711 O O . ALA A 1 91 ? -14.908 4.523 24.068 1.00 90.06 91 ALA A O 1
ATOM 712 N N . GLY A 1 92 ? -12.784 3.881 23.723 1.00 95.56 92 GLY A N 1
ATOM 713 C CA . GLY A 1 92 ? -12.676 3.071 24.941 1.00 95.56 92 GLY A CA 1
ATOM 714 C C . GLY A 1 92 ? -12.934 3.889 26.208 1.00 95.56 92 GLY A C 1
ATOM 715 O O . GLY A 1 92 ? -13.778 3.520 27.017 1.00 95.56 92 GLY A O 1
ATOM 716 N N . SER A 1 93 ? -12.321 5.070 26.322 1.00 97.25 93 SER A N 1
ATOM 717 C CA . SER A 1 93 ? -12.557 5.966 27.461 1.00 97.25 93 SER A CA 1
ATOM 718 C C . SER A 1 93 ? -14.021 6.419 27.555 1.00 97.25 93 SER A C 1
ATOM 720 O O . SER A 1 93 ? -14.591 6.440 28.645 1.00 97.25 93 SER A O 1
ATOM 722 N N . ARG A 1 94 ? -14.678 6.728 26.424 1.00 96.75 94 ARG A N 1
ATOM 723 C CA . ARG A 1 94 ? -16.121 7.037 26.419 1.00 96.75 94 ARG A CA 1
ATOM 724 C C . ARG A 1 94 ? -16.967 5.836 26.840 1.00 96.75 94 ARG A C 1
ATOM 726 O O . ARG A 1 94 ? -17.935 6.029 27.571 1.00 96.75 94 ARG A O 1
ATOM 733 N N . SER A 1 95 ? -16.608 4.625 26.413 1.00 96.31 95 SER A N 1
ATOM 734 C CA . SER A 1 95 ? -17.273 3.394 26.849 1.00 96.31 95 SER A CA 1
ATOM 735 C C . SER A 1 95 ? -17.190 3.223 28.368 1.00 96.31 95 SER A C 1
ATOM 737 O O . SER A 1 95 ? -18.223 3.116 29.029 1.00 96.31 95 SER A O 1
ATOM 739 N N . GLU A 1 96 ? -15.989 3.318 28.942 1.00 97.06 96 GLU A N 1
ATOM 740 C CA . GLU A 1 96 ? -15.760 3.207 30.388 1.00 97.06 96 GLU A CA 1
ATOM 741 C C . GLU A 1 96 ? -16.538 4.266 31.178 1.00 97.06 96 GLU A C 1
ATOM 743 O O . GLU A 1 96 ? -17.215 3.945 32.155 1.00 97.06 96 GLU A O 1
ATOM 748 N N . GLN A 1 97 ? -16.517 5.524 30.723 1.00 97.00 97 GLN A N 1
ATOM 749 C CA . GLN A 1 97 ? -17.284 6.609 31.342 1.00 97.00 97 GLN A CA 1
ATOM 750 C C . GLN A 1 97 ? -18.791 6.323 31.328 1.00 97.00 97 GLN A C 1
ATOM 752 O O . GLN A 1 97 ? -19.483 6.579 32.315 1.00 97.00 97 GLN A O 1
ATOM 757 N N . ARG A 1 98 ? -19.317 5.780 30.224 1.00 95.94 98 ARG A N 1
ATOM 758 C CA . ARG A 1 98 ? -20.734 5.410 30.102 1.00 95.94 98 ARG A CA 1
ATOM 759 C C . ARG A 1 98 ? -21.086 4.216 30.984 1.00 95.94 98 ARG A C 1
ATOM 761 O O . ARG A 1 98 ? -22.119 4.261 31.645 1.00 95.94 98 ARG A O 1
ATOM 768 N N . ALA A 1 99 ? -20.228 3.202 31.053 1.00 95.50 99 ALA A N 1
ATOM 769 C CA . ALA A 1 99 ? -20.412 2.056 31.936 1.00 95.50 99 AL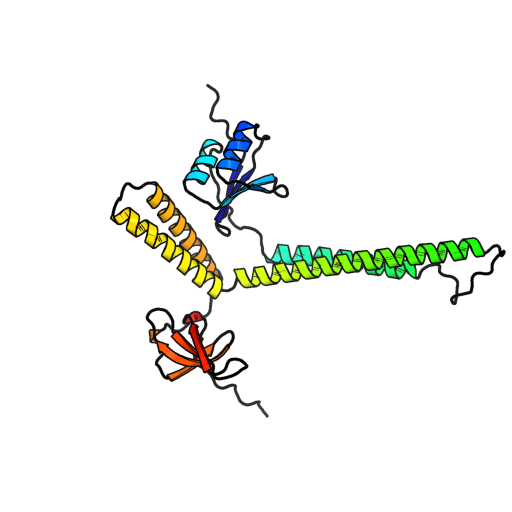A A CA 1
ATOM 770 C C . ALA A 1 99 ? -20.400 2.483 33.414 1.00 95.50 99 ALA A C 1
ATOM 772 O O . ALA A 1 99 ? -21.293 2.109 34.172 1.00 95.50 99 ALA A O 1
ATOM 773 N N . ALA A 1 100 ? -19.464 3.351 33.810 1.00 95.25 100 ALA A N 1
ATOM 774 C CA . ALA A 1 100 ? -19.426 3.925 35.152 1.00 95.25 100 ALA A CA 1
ATOM 775 C C . ALA A 1 100 ? -20.690 4.749 35.455 1.00 95.25 100 ALA A C 1
ATOM 777 O O . ALA A 1 100 ? -21.298 4.585 36.512 1.00 95.25 100 ALA A O 1
ATOM 778 N N . ALA A 1 101 ? -21.142 5.584 34.512 1.00 93.50 101 ALA A N 1
ATOM 779 C CA . ALA A 1 101 ? -22.375 6.362 34.649 1.00 93.50 101 ALA A CA 1
ATOM 780 C C . ALA A 1 101 ? -23.639 5.488 34.710 1.00 93.50 101 ALA A C 1
ATOM 782 O O . ALA A 1 101 ? -24.641 5.909 35.287 1.00 93.50 101 ALA A O 1
ATOM 783 N N . ALA A 1 102 ? -23.618 4.279 34.140 1.00 92.38 102 ALA A N 1
ATOM 784 C CA . ALA A 1 102 ? -24.726 3.335 34.251 1.00 92.38 102 ALA A CA 1
ATOM 785 C C . ALA A 1 102 ? -24.900 2.823 35.690 1.00 92.38 102 ALA A C 1
ATOM 787 O O . ALA A 1 102 ? -26.021 2.561 36.116 1.00 92.38 102 ALA A O 1
ATOM 788 N N . LEU A 1 103 ? -23.818 2.726 36.462 1.00 89.25 103 LEU A N 1
ATOM 789 C CA . LEU A 1 103 ? -23.866 2.270 37.854 1.00 89.25 103 LEU A CA 1
ATOM 790 C C . LEU A 1 103 ? -24.280 3.383 38.832 1.00 89.25 103 LEU A C 1
ATOM 792 O O . LEU A 1 103 ? -24.617 3.109 39.984 1.00 89.25 103 LEU A O 1
ATOM 796 N N . GLN A 1 104 ? -24.278 4.644 38.393 1.00 88.12 104 GLN A N 1
ATOM 797 C CA . GLN A 1 104 ? -24.602 5.782 39.248 1.00 88.12 104 GLN A CA 1
ATOM 798 C C . GLN A 1 104 ? -26.112 5.984 39.412 1.00 88.12 104 GLN A C 1
ATOM 800 O O . GLN A 1 104 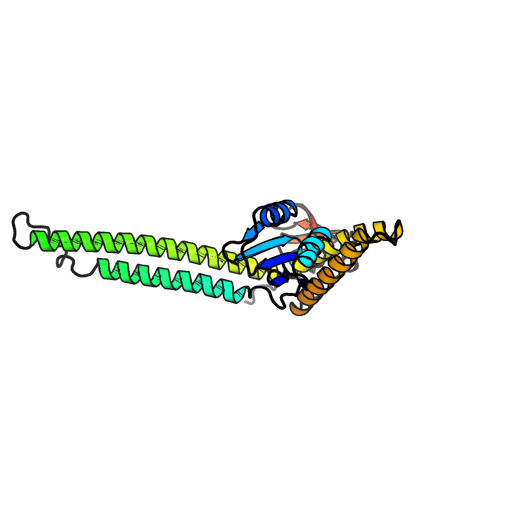? -26.871 6.072 38.448 1.00 88.12 104 GLN A O 1
ATOM 805 N N . GLY A 1 105 ? -26.546 6.160 40.663 1.00 77.94 105 GLY A N 1
ATOM 806 C CA . GLY A 1 105 ? -27.923 6.540 40.990 1.00 77.94 105 GLY A CA 1
ATOM 807 C C . GLY A 1 105 ? -28.952 5.413 40.878 1.00 77.94 105 GLY A C 1
ATOM 808 O O . GLY A 1 105 ? -30.149 5.707 40.896 1.00 77.94 105 GLY A O 1
ATOM 809 N N . LEU A 1 106 ? -28.502 4.158 40.768 1.00 85.75 106 LEU A N 1
ATOM 810 C CA . LEU A 1 106 ? -29.341 2.970 40.932 1.00 85.75 106 LEU A CA 1
ATOM 811 C C . LEU A 1 106 ? -29.875 2.862 42.376 1.00 85.75 106 LEU A C 1
ATOM 813 O O . LEU A 1 106 ? -29.245 3.392 43.297 1.00 85.75 106 LEU A O 1
ATOM 817 N N . PRO A 1 107 ? -31.021 2.185 42.595 1.00 82.00 107 PRO A N 1
ATOM 818 C CA . PRO A 1 107 ? -31.546 1.944 43.936 1.00 82.00 107 PRO A CA 1
ATOM 819 C C . PRO A 1 107 ? -30.495 1.290 44.852 1.00 82.00 107 PRO A C 1
ATOM 821 O O . PRO A 1 107 ? -29.851 0.322 44.430 1.00 82.00 107 PRO A O 1
ATOM 824 N N . PRO A 1 108 ? -30.310 1.781 46.094 1.00 78.00 108 PRO A N 1
ATOM 825 C CA . PRO A 1 108 ? -29.346 1.212 47.031 1.00 78.00 108 PRO A CA 1
ATOM 826 C C . PRO A 1 108 ? -29.594 -0.284 47.234 1.00 78.00 108 PRO A C 1
ATOM 828 O O . PRO A 1 108 ? -30.730 -0.704 47.443 1.00 78.00 108 PRO A O 1
ATOM 831 N N . GLY A 1 109 ? -28.542 -1.098 47.141 1.00 80.88 109 GLY A N 1
ATOM 832 C CA . GLY A 1 109 ? -28.639 -2.545 47.362 1.00 80.88 109 GLY A CA 1
ATOM 833 C C . GLY A 1 109 ? -29.548 -3.300 46.383 1.00 80.88 109 GLY A C 1
ATOM 834 O O . GLY A 1 109 ? -29.919 -4.431 46.676 1.00 80.88 109 GLY A O 1
ATOM 835 N N . GLY A 1 110 ? -29.928 -2.699 45.245 1.00 79.31 110 GLY A N 1
ATOM 836 C CA . GLY A 1 110 ? -30.839 -3.334 44.289 1.00 79.31 110 GLY A CA 1
ATOM 837 C C . GLY A 1 110 ? -32.282 -3.424 44.792 1.00 79.31 110 GLY A C 1
ATOM 838 O O . GLY A 1 110 ? -32.981 -4.380 44.462 1.00 79.31 110 GLY A O 1
ATOM 839 N N . GLU A 1 111 ? -32.723 -2.455 45.606 1.00 83.44 111 GLU A N 1
ATOM 840 C CA . GLU A 1 111 ? -34.072 -2.445 46.175 1.00 83.44 111 GLU A CA 1
ATOM 841 C C . GLU A 1 111 ? -35.160 -2.613 45.085 1.00 83.44 111 GLU A C 1
ATOM 843 O O . GLU A 1 111 ? -35.183 -1.843 44.114 1.00 83.44 111 GLU A O 1
ATOM 848 N N . PRO A 1 112 ? -36.086 -3.584 45.234 1.00 85.12 112 PRO A N 1
ATOM 849 C CA . PRO A 1 112 ? -37.173 -3.793 44.284 1.00 85.12 112 PRO A CA 1
ATOM 850 C C . PRO A 1 112 ? -38.046 -2.547 44.085 1.00 85.12 112 PRO A C 1
ATOM 852 O O . PRO A 1 112 ? -38.267 -1.752 45.003 1.00 85.12 112 PRO A O 1
ATOM 855 N N . ILE A 1 113 ? -38.607 -2.390 42.883 1.00 86.69 113 ILE A N 1
ATOM 856 C CA . ILE A 1 113 ? -39.560 -1.312 42.597 1.00 86.69 113 ILE A CA 1
ATOM 857 C C . ILE A 1 113 ? -40.869 -1.586 43.350 1.00 86.69 113 ILE A C 1
ATOM 859 O O . ILE A 1 113 ? -41.609 -2.508 43.013 1.00 86.69 113 ILE A O 1
ATOM 863 N N . LYS A 1 114 ? -41.179 -0.752 44.347 1.00 89.00 114 LYS A N 1
ATOM 864 C CA . LYS A 1 114 ? -42.456 -0.781 45.075 1.00 89.00 114 LYS A CA 1
ATOM 865 C C . LYS A 1 114 ? -43.527 -0.049 44.260 1.00 89.00 114 LYS A C 1
ATOM 867 O O . LYS A 1 114 ? -43.515 1.180 44.202 1.00 89.00 114 LYS A O 1
ATOM 872 N N . VAL A 1 115 ? -44.421 -0.799 43.616 1.00 90.00 115 VAL A N 1
ATOM 873 C CA . VAL A 1 115 ? -45.503 -0.252 42.776 1.00 90.00 115 VAL A CA 1
ATOM 874 C C . VAL A 1 115 ? -46.489 0.553 43.630 1.00 90.00 115 VAL A C 1
ATOM 876 O O . VAL A 1 115 ? -46.906 0.092 44.690 1.00 90.00 115 VAL A O 1
ATOM 879 N N . GLY A 1 116 ? -46.843 1.760 43.186 1.00 88.38 116 GLY A N 1
ATOM 880 C CA . GLY A 1 116 ? -47.735 2.687 43.894 1.00 88.38 116 GLY A CA 1
ATOM 881 C C . GLY A 1 116 ? -47.052 3.547 44.965 1.00 88.38 116 GLY A C 1
ATOM 882 O O . GLY A 1 116 ? -47.708 4.374 45.595 1.00 88.38 116 GLY A O 1
ATOM 883 N N . HIS A 1 117 ? -45.742 3.391 45.178 1.00 90.94 117 HIS A N 1
ATOM 884 C CA . HIS A 1 117 ? -44.984 4.178 46.151 1.00 90.94 117 HIS A CA 1
ATOM 885 C C . HIS A 1 117 ? -44.389 5.448 45.515 1.00 90.94 117 HIS A C 1
ATOM 887 O O . HIS A 1 117 ? -44.024 5.461 44.340 1.00 90.94 117 HIS A O 1
ATOM 893 N N . HIS A 1 118 ? -44.197 6.516 46.295 1.00 89.88 118 HIS A N 1
ATOM 894 C CA . HIS A 1 118 ? -43.667 7.799 45.796 1.00 89.88 118 HIS A CA 1
ATOM 895 C C . HIS A 1 118 ? -42.263 7.697 45.152 1.00 89.88 118 HIS A C 1
ATOM 897 O O . HIS A 1 118 ? -41.880 8.541 44.340 1.00 89.88 118 HIS A O 1
ATOM 903 N N . SER A 1 119 ? -41.485 6.663 45.496 1.00 87.50 119 SER A N 1
ATOM 904 C CA . SER A 1 119 ? -40.147 6.392 44.950 1.00 87.50 119 SER A CA 1
ATOM 905 C C . SER A 1 119 ? -40.155 5.652 43.604 1.00 87.50 119 SER A C 1
ATOM 907 O O . SER A 1 119 ? -39.133 5.656 42.911 1.00 87.50 119 SER A O 1
ATOM 909 N N . GLU A 1 120 ? -41.290 5.077 43.187 1.00 90.75 120 GLU A N 1
ATOM 910 C CA . GLU A 1 120 ? -41.412 4.253 41.976 1.00 90.75 120 GLU A CA 1
ATOM 911 C C . GLU A 1 120 ? -40.893 4.977 40.728 1.00 90.75 120 GLU A C 1
ATOM 913 O O . GLU A 1 120 ? -40.027 4.467 40.012 1.00 90.75 120 GLU A O 1
ATOM 918 N N . GLY A 1 121 ? -41.380 6.198 40.483 1.00 89.94 121 GLY A N 1
ATOM 919 C CA . GLY A 1 121 ? -40.996 6.977 39.305 1.00 89.94 121 GLY A CA 1
ATOM 920 C C . GLY A 1 121 ? -39.502 7.313 39.271 1.00 89.94 121 GLY A C 1
ATOM 921 O O . GLY A 1 121 ? -38.900 7.368 38.198 1.00 89.94 121 GLY A O 1
ATOM 922 N N . ARG A 1 122 ? -38.871 7.499 40.440 1.00 89.69 122 ARG A N 1
ATOM 923 C CA . ARG A 1 122 ? -37.422 7.724 40.541 1.00 89.69 122 ARG A CA 1
ATOM 924 C C . ARG A 1 122 ? -36.646 6.445 40.221 1.00 89.69 122 ARG A C 1
ATOM 926 O O . ARG A 1 122 ? -35.690 6.518 39.453 1.00 89.69 122 ARG A O 1
ATOM 933 N N . HIS A 1 123 ? -37.067 5.297 40.760 1.00 91.38 123 HIS A N 1
ATOM 934 C CA . HIS A 1 123 ? -36.404 4.007 40.530 1.00 91.38 123 HIS A CA 1
ATOM 935 C C . HIS A 1 123 ? -36.484 3.596 39.054 1.00 91.38 123 HIS A C 1
ATOM 937 O O . HIS A 1 123 ? -35.460 3.264 38.460 1.00 91.38 123 HIS A O 1
ATOM 943 N N . ARG A 1 124 ? -37.661 3.719 38.422 1.00 92.31 124 ARG A N 1
ATOM 944 C CA . ARG A 1 124 ? -37.834 3.425 36.987 1.00 92.31 124 ARG A CA 1
ATOM 945 C C . ARG A 1 124 ? -36.916 4.277 36.107 1.00 92.31 124 ARG A C 1
ATOM 947 O O . ARG A 1 124 ? -36.193 3.733 35.280 1.00 92.31 124 ARG A O 1
ATOM 954 N N . ARG A 1 125 ? -36.870 5.596 36.333 1.00 91.50 125 ARG A N 1
ATOM 955 C CA . ARG A 1 125 ? -35.978 6.505 35.585 1.00 91.50 125 ARG A CA 1
ATOM 956 C C . ARG A 1 125 ? -34.495 6.251 35.854 1.00 91.50 125 ARG A C 1
ATOM 958 O O . ARG A 1 125 ? -33.662 6.575 35.014 1.00 91.50 125 ARG A O 1
ATOM 965 N N . ALA A 1 126 ? -34.129 5.767 37.040 1.00 92.25 126 ALA A N 1
ATOM 966 C CA . ALA A 1 126 ? -32.748 5.393 37.337 1.00 92.25 126 ALA A CA 1
ATOM 967 C C . ALA A 1 126 ? -32.320 4.165 36.527 1.00 92.25 126 ALA A C 1
ATOM 969 O O . ALA A 1 126 ? -31.283 4.215 35.871 1.00 92.25 126 ALA A O 1
ATOM 970 N N . ILE A 1 127 ? -33.154 3.123 36.508 1.00 91.44 127 ILE A N 1
ATOM 971 C CA . ILE A 1 127 ? -32.916 1.907 35.720 1.00 91.44 127 ILE A CA 1
ATOM 972 C C . ILE A 1 127 ? -32.883 2.238 34.225 1.00 91.44 127 ILE A C 1
ATOM 974 O O . ILE A 1 127 ? -31.937 1.874 33.543 1.00 91.44 127 ILE A O 1
ATOM 978 N N . GLU A 1 128 ? -33.835 3.027 33.722 1.00 93.62 128 GLU A N 1
ATOM 979 C CA . GLU A 1 128 ? -33.854 3.416 32.308 1.00 93.62 128 GLU A CA 1
ATOM 980 C C . GLU A 1 128 ? -32.588 4.187 31.894 1.00 93.62 128 GLU A C 1
ATOM 982 O O . GLU A 1 128 ? -31.996 3.907 30.850 1.00 93.62 128 GLU A O 1
ATOM 987 N N . ARG A 1 129 ? -32.128 5.141 32.717 1.00 94.44 129 ARG A N 1
ATOM 988 C CA . ARG A 1 129 ? -30.866 5.858 32.461 1.00 94.44 129 ARG A CA 1
ATOM 989 C C . ARG A 1 129 ? -29.661 4.923 32.513 1.00 94.44 129 ARG A C 1
ATOM 991 O O . ARG A 1 129 ? -28.751 5.085 31.700 1.00 94.44 129 ARG A O 1
ATOM 998 N N . SER A 1 130 ? -29.657 3.971 33.446 1.00 94.75 130 SER A N 1
ATOM 999 C CA . SER A 1 130 ? -28.622 2.941 33.551 1.00 94.75 130 SER A CA 1
ATOM 1000 C C . SER A 1 130 ? -28.551 2.112 32.270 1.00 94.75 130 SER A C 1
ATOM 1002 O O . SER A 1 130 ? -27.501 2.069 31.628 1.00 94.75 130 SER A O 1
ATOM 1004 N N . ASP A 1 131 ? -29.689 1.587 31.815 1.00 94.69 131 ASP A N 1
ATOM 1005 C CA . ASP A 1 131 ? -29.801 0.795 30.591 1.00 94.69 131 ASP A CA 1
ATOM 1006 C C . ASP A 1 131 ? -29.347 1.582 29.357 1.00 94.69 131 ASP A C 1
ATOM 1008 O O . ASP A 1 131 ? -28.596 1.074 28.523 1.00 94.69 131 ASP A O 1
ATOM 1012 N N . GLN A 1 132 ? -29.770 2.844 29.229 1.00 96.25 132 GLN A N 1
ATOM 1013 C CA . GLN A 1 132 ? -29.356 3.709 28.120 1.00 96.25 132 GLN A CA 1
ATOM 1014 C C . GLN A 1 132 ? -27.846 3.974 28.127 1.00 96.25 132 GLN A C 1
ATOM 1016 O O . GLN A 1 132 ? -27.213 3.940 27.070 1.00 96.25 132 GLN A O 1
ATOM 1021 N N . ASN A 1 133 ? -27.261 4.240 29.297 1.00 96.88 133 ASN A N 1
ATOM 1022 C CA . ASN A 1 133 ? -25.818 4.421 29.427 1.00 96.88 133 ASN A CA 1
ATOM 1023 C C . ASN A 1 133 ? -25.065 3.127 29.105 1.00 96.88 133 ASN A C 1
ATOM 1025 O O . ASN A 1 133 ? -24.081 3.184 28.373 1.00 96.88 133 ASN A O 1
ATOM 1029 N N . MET A 1 134 ? -25.558 1.972 29.556 1.00 96.44 134 MET A N 1
ATOM 1030 C CA . MET A 1 134 ? -24.948 0.678 29.260 1.00 96.44 134 MET A CA 1
ATOM 1031 C C . MET A 1 134 ? -24.999 0.351 27.762 1.00 96.44 134 MET A C 1
ATOM 1033 O O . MET A 1 134 ? -23.990 -0.041 27.183 1.00 96.44 134 MET A O 1
ATOM 1037 N N . ARG A 1 135 ? -26.134 0.589 27.086 1.00 97.12 135 ARG A N 1
ATOM 1038 C CA . ARG A 1 135 ? -26.234 0.426 25.622 1.00 97.12 135 ARG A CA 1
ATOM 1039 C C . ARG A 1 135 ? -25.218 1.298 24.884 1.00 97.12 135 ARG A C 1
ATOM 1041 O O . ARG A 1 135 ? -24.507 0.796 24.021 1.00 97.12 135 ARG A O 1
ATOM 1048 N N . LYS A 1 136 ? -25.100 2.573 25.268 1.00 96.06 136 LYS A N 1
ATOM 1049 C CA . LYS A 1 136 ? -24.111 3.497 24.687 1.00 96.06 136 LYS A CA 1
ATOM 1050 C C . LYS A 1 136 ? -22.671 3.076 24.981 1.00 96.06 136 LYS A C 1
ATOM 1052 O O . LYS A 1 136 ? -21.819 3.231 24.115 1.00 96.06 136 LYS A O 1
ATOM 1057 N N . ALA A 1 137 ? -22.396 2.532 26.168 1.00 97.38 137 ALA A N 1
ATOM 1058 C CA . ALA A 1 137 ? -21.081 1.985 26.496 1.00 97.38 137 ALA A CA 1
ATOM 1059 C C . ALA A 1 137 ? -20.702 0.857 25.524 1.00 97.38 137 ALA A C 1
ATOM 1061 O O . ALA A 1 137 ? -19.637 0.892 24.918 1.00 97.38 137 ALA A O 1
ATOM 1062 N N . LEU A 1 138 ? -21.621 -0.083 25.282 1.00 96.81 138 LEU A N 1
ATOM 1063 C CA . LEU A 1 138 ? -21.406 -1.177 24.331 1.00 96.81 138 LEU A CA 1
ATOM 1064 C C . LEU A 1 138 ? -21.214 -0.688 22.885 1.00 96.81 138 LEU A C 1
ATOM 1066 O O . LEU A 1 138 ? -20.428 -1.268 22.139 1.00 96.81 138 LEU A O 1
ATOM 1070 N N . GLU A 1 139 ? -21.925 0.358 22.459 1.00 93.12 139 GLU A N 1
ATOM 1071 C CA . GLU A 1 139 ? -21.734 0.969 21.134 1.00 93.12 139 GLU A CA 1
ATOM 1072 C C . GLU A 1 139 ? -20.345 1.606 20.988 1.00 93.12 139 GLU A C 1
ATOM 1074 O O . GLU A 1 139 ? -19.669 1.392 19.980 1.00 93.12 139 GLU A O 1
ATOM 1079 N N . GLU A 1 140 ? -19.899 2.348 22.002 1.00 94.50 140 GLU A N 1
ATOM 1080 C CA . GLU A 1 140 ? -18.570 2.965 22.029 1.00 94.50 140 GLU A CA 1
ATOM 1081 C C . GLU A 1 140 ? -17.453 1.920 22.111 1.00 94.50 140 GLU A C 1
ATOM 1083 O O . GLU A 1 140 ? -16.419 2.084 21.466 1.00 94.50 140 GLU A O 1
ATOM 1088 N N . ASP A 1 141 ? -17.663 0.811 22.824 1.00 95.81 141 ASP A N 1
ATOM 1089 C CA . ASP A 1 141 ? -16.700 -0.292 22.859 1.00 95.81 141 ASP A CA 1
ATOM 1090 C C . ASP A 1 141 ? -16.558 -0.971 21.488 1.00 95.81 141 ASP A C 1
ATOM 1092 O O . ASP A 1 141 ? -15.446 -1.133 20.982 1.00 95.81 141 ASP A O 1
ATOM 1096 N N . LYS A 1 142 ? -17.676 -1.249 20.802 1.00 92.25 142 LYS A N 1
ATOM 1097 C CA . LYS A 1 142 ? -17.652 -1.746 19.412 1.00 92.25 142 LYS A CA 1
ATOM 1098 C C . LYS A 1 142 ? -16.936 -0.777 18.471 1.00 92.25 142 LYS A C 1
ATOM 1100 O O . LYS A 1 142 ? -16.210 -1.200 17.569 1.00 92.25 142 LYS A O 1
ATOM 1105 N N . LEU A 1 143 ? -17.130 0.529 18.663 1.00 89.38 143 LEU A N 1
ATOM 1106 C CA . LEU A 1 143 ? -16.420 1.553 17.899 1.00 89.38 143 LEU A CA 1
ATOM 1107 C C . LEU A 1 143 ? -14.916 1.545 18.212 1.00 89.38 143 LEU A C 1
ATOM 1109 O O . LEU A 1 143 ? -14.098 1.686 17.299 1.00 89.38 143 LEU A O 1
ATOM 1113 N N . ALA A 1 144 ? -14.542 1.349 19.476 1.00 91.88 144 ALA A N 1
ATOM 1114 C CA . ALA A 1 144 ? -13.154 1.191 19.886 1.00 91.88 144 ALA A CA 1
ATOM 1115 C C . ALA A 1 144 ? -12.518 -0.032 19.208 1.00 91.88 144 ALA A C 1
ATOM 1117 O O . ALA A 1 144 ? -11.446 0.102 18.616 1.00 91.88 144 ALA A O 1
ATOM 1118 N N . ASP A 1 145 ? -13.200 -1.181 19.191 1.00 94.69 145 ASP A N 1
ATOM 1119 C CA . ASP A 1 145 ? -12.767 -2.395 18.482 1.00 94.69 145 ASP A CA 1
ATOM 1120 C C . ASP A 1 145 ? -12.578 -2.171 16.986 1.00 94.69 145 ASP A C 1
ATOM 1122 O O . ASP A 1 145 ? -11.557 -2.565 16.410 1.00 94.69 145 ASP A O 1
ATOM 1126 N N . TYR A 1 146 ? -13.528 -1.484 16.353 1.00 91.12 146 TYR A N 1
ATOM 1127 C CA . TYR A 1 146 ? -13.414 -1.104 14.951 1.00 91.12 146 TYR A CA 1
ATOM 1128 C C . TYR A 1 146 ? -12.124 -0.309 14.695 1.00 91.12 146 TYR A C 1
ATOM 1130 O O . TYR A 1 146 ? -11.353 -0.639 13.786 1.00 91.12 146 TYR A O 1
ATOM 1138 N N . TRP A 1 147 ? -11.834 0.704 15.517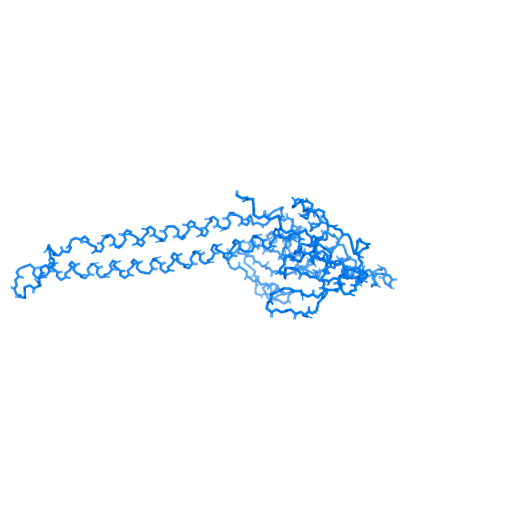 1.00 88.56 147 TRP A N 1
ATOM 1139 C CA . TRP A 1 147 ? -10.618 1.504 15.371 1.00 88.56 147 TRP A CA 1
ATOM 1140 C C . TRP A 1 147 ? -9.341 0.731 15.715 1.00 88.56 147 TRP A C 1
ATOM 1142 O O . TRP A 1 147 ? -8.344 0.901 15.007 1.00 88.56 147 TRP A O 1
ATOM 1152 N N . ARG A 1 148 ? -9.366 -0.173 16.707 1.00 94.06 148 ARG A N 1
ATOM 1153 C CA . ARG A 1 148 ? -8.257 -1.105 16.996 1.00 94.06 148 ARG A CA 1
ATOM 1154 C C . ARG A 1 148 ? -7.938 -1.962 15.771 1.00 94.06 148 ARG A C 1
ATOM 1156 O O . ARG A 1 148 ? -6.786 -2.022 15.341 1.00 94.06 148 ARG A O 1
ATOM 1163 N N . GLY A 1 149 ? -8.956 -2.547 15.138 1.00 91.06 149 GLY A N 1
ATOM 1164 C CA . GLY A 1 149 ? -8.799 -3.312 13.899 1.00 91.06 149 GLY A CA 1
ATOM 1165 C C . GLY A 1 149 ? -8.197 -2.483 12.757 1.00 91.06 149 GLY A C 1
ATOM 1166 O O . GLY A 1 149 ? -7.309 -2.947 12.036 1.00 91.06 149 GLY A O 1
ATOM 1167 N N . ARG A 1 150 ? -8.616 -1.218 12.613 1.00 88.69 150 ARG A N 1
ATOM 1168 C CA . ARG A 1 150 ? -8.047 -0.283 11.624 1.00 88.69 150 ARG A CA 1
ATOM 1169 C C . ARG A 1 150 ? -6.589 0.075 11.924 1.00 88.69 150 ARG A C 1
ATOM 1171 O O . ARG A 1 150 ? -5.802 0.142 10.978 1.00 88.69 150 ARG A O 1
ATOM 1178 N N . ALA A 1 151 ? -6.225 0.266 13.193 1.00 89.81 151 ALA A N 1
ATOM 1179 C CA . ALA A 1 151 ? -4.849 0.515 13.622 1.00 89.81 151 ALA A CA 1
ATOM 1180 C C . ALA A 1 151 ? -3.938 -0.679 13.295 1.00 89.81 151 ALA A C 1
ATOM 1182 O O . ALA A 1 151 ? -2.924 -0.501 12.624 1.00 89.81 151 ALA A O 1
ATOM 1183 N N . LEU A 1 152 ? -4.361 -1.904 13.633 1.00 92.69 152 LEU A N 1
ATOM 1184 C CA . LEU A 1 152 ? -3.646 -3.139 13.277 1.00 92.69 152 LEU A CA 1
ATOM 1185 C C . LEU A 1 152 ? -3.481 -3.296 11.759 1.00 92.69 152 LEU A C 1
ATOM 1187 O O . LEU A 1 152 ? -2.429 -3.709 11.269 1.00 92.69 152 LEU A O 1
ATOM 1191 N N . GLY A 1 153 ? -4.514 -2.956 10.984 1.00 88.94 153 GLY A N 1
ATOM 1192 C CA . GLY A 1 153 ? -4.438 -2.961 9.523 1.00 88.94 153 GLY A CA 1
ATOM 1193 C C . GLY A 1 153 ? -3.426 -1.948 8.976 1.00 88.94 153 GLY A C 1
ATOM 1194 O O . GLY A 1 153 ? -2.658 -2.273 8.066 1.00 88.94 153 GLY A O 1
ATOM 1195 N N . ALA A 1 154 ? -3.398 -0.735 9.536 1.00 87.94 154 ALA A N 1
ATOM 1196 C CA . ALA A 1 154 ? -2.422 0.290 9.176 1.00 87.94 154 ALA A CA 1
ATOM 1197 C C . ALA A 1 154 ? -0.994 -0.147 9.526 1.00 87.94 154 ALA A C 1
ATOM 1199 O O . ALA A 1 154 ? -0.101 -0.001 8.696 1.00 87.94 154 ALA A O 1
ATOM 1200 N N . GLU A 1 155 ? -0.799 -0.771 10.687 1.00 90.81 155 GLU A N 1
ATOM 1201 C CA . GLU A 1 155 ? 0.496 -1.287 11.126 1.00 90.81 155 GLU A CA 1
ATOM 1202 C C . GLU A 1 155 ? 1.000 -2.401 10.202 1.00 90.81 155 GLU A C 1
ATOM 1204 O O . GLU A 1 155 ? 2.132 -2.354 9.721 1.00 90.81 155 GLU A O 1
ATOM 1209 N N . ARG A 1 156 ? 0.151 -3.383 9.868 1.00 89.62 156 ARG A N 1
ATOM 1210 C CA . ARG A 1 156 ? 0.501 -4.435 8.896 1.00 89.62 156 ARG A CA 1
ATOM 1211 C C . ARG A 1 156 ? 0.914 -3.841 7.554 1.00 89.62 156 ARG A C 1
ATOM 1213 O O . ARG A 1 156 ? 1.857 -4.328 6.932 1.00 89.62 156 ARG A O 1
ATOM 1220 N N . ARG A 1 157 ? 0.227 -2.788 7.107 1.00 86.31 157 ARG A N 1
ATOM 1221 C CA . ARG A 1 157 ? 0.564 -2.098 5.861 1.00 86.31 157 ARG A CA 1
ATOM 1222 C C . ARG A 1 157 ? 1.872 -1.317 5.968 1.00 86.31 157 ARG A C 1
ATOM 1224 O O . ARG A 1 157 ? 2.641 -1.355 5.013 1.00 86.31 157 ARG A O 1
ATOM 1231 N N . ALA A 1 158 ? 2.147 -0.680 7.104 1.00 86.81 158 ALA A N 1
ATOM 1232 C CA . ALA A 1 158 ? 3.426 -0.033 7.386 1.00 86.81 158 ALA A CA 1
ATOM 1233 C C . ALA A 1 158 ? 4.577 -1.049 7.324 1.00 86.81 158 ALA A C 1
ATOM 1235 O O . ALA A 1 158 ? 5.498 -0.872 6.533 1.00 86.81 158 ALA A O 1
ATOM 1236 N N . ARG A 1 159 ? 4.453 -2.174 8.045 1.00 87.31 159 ARG A N 1
ATOM 1237 C CA . ARG A 1 159 ? 5.429 -3.279 8.021 1.00 87.31 159 ARG A CA 1
ATOM 1238 C C . ARG A 1 159 ? 5.631 -3.852 6.618 1.00 87.31 159 ARG A C 1
ATOM 1240 O O . ARG A 1 159 ? 6.743 -4.190 6.243 1.00 87.31 159 ARG A O 1
ATOM 1247 N N . GLN A 1 160 ? 4.562 -3.974 5.829 1.00 85.38 160 GLN A N 1
ATOM 1248 C CA . GLN A 1 160 ? 4.664 -4.438 4.445 1.00 85.38 160 GLN A CA 1
ATOM 1249 C C . GLN A 1 160 ? 5.410 -3.434 3.555 1.00 85.38 160 GLN A C 1
ATOM 1251 O O . GLN A 1 160 ? 6.190 -3.853 2.702 1.00 85.38 160 GLN A O 1
ATOM 1256 N N . LYS A 1 161 ? 5.152 -2.129 3.716 1.00 81.56 161 LYS A N 1
ATOM 1257 C CA . LYS A 1 161 ? 5.838 -1.070 2.960 1.00 81.56 161 LYS A CA 1
ATOM 1258 C C . LYS A 1 161 ? 7.333 -1.026 3.284 1.00 81.56 161 LYS A C 1
ATOM 1260 O O . LYS A 1 161 ? 8.126 -0.802 2.376 1.00 81.56 161 LYS A O 1
ATOM 1265 N N . SER A 1 162 ? 7.699 -1.272 4.540 1.00 84.06 162 SER A N 1
ATOM 1266 C CA . SER A 1 162 ? 9.091 -1.314 4.992 1.00 84.06 162 SER A CA 1
ATOM 1267 C C . SER A 1 162 ? 9.766 -2.682 4.838 1.00 84.06 162 SER A C 1
ATOM 1269 O O . SER A 1 162 ? 10.916 -2.823 5.236 1.00 84.06 162 SER A O 1
ATOM 1271 N N . ASP A 1 163 ? 9.106 -3.696 4.258 1.00 89.69 163 ASP A N 1
ATOM 1272 C CA . ASP A 1 163 ? 9.725 -5.006 4.017 1.00 89.69 163 ASP A CA 1
ATOM 1273 C C . ASP A 1 163 ? 10.646 -4.944 2.779 1.00 89.69 163 ASP A C 1
ATOM 1275 O O . ASP A 1 163 ? 10.154 -4.790 1.652 1.00 89.69 163 ASP A O 1
ATOM 1279 N N . PRO A 1 164 ? 11.973 -5.134 2.931 1.00 92.75 164 PRO A N 1
ATOM 1280 C CA . PRO A 1 164 ? 12.910 -5.027 1.811 1.00 92.75 164 PRO A CA 1
ATOM 1281 C C . PRO A 1 164 ? 12.639 -6.031 0.684 1.00 92.75 164 PRO A C 1
ATOM 1283 O O . PRO A 1 164 ? 12.876 -5.734 -0.486 1.00 92.75 164 PRO A O 1
ATOM 1286 N N . GLY A 1 165 ? 12.112 -7.218 1.001 1.00 91.69 165 GLY A N 1
ATOM 1287 C CA . GLY A 1 165 ? 11.738 -8.219 0.002 1.00 91.69 165 GLY A CA 1
ATOM 1288 C C . GLY A 1 165 ? 10.542 -7.771 -0.840 1.00 91.69 165 GLY A C 1
ATOM 1289 O O . GLY A 1 165 ? 10.508 -7.999 -2.050 1.00 91.69 165 GLY A O 1
ATOM 1290 N N . VAL A 1 166 ? 9.569 -7.074 -0.245 1.00 91.12 166 VAL A N 1
ATOM 1291 C CA . VAL A 1 166 ? 8.459 -6.454 -0.992 1.00 91.12 166 VAL A CA 1
ATOM 1292 C C . VAL A 1 166 ? 8.978 -5.385 -1.954 1.00 91.12 166 VAL A C 1
ATOM 1294 O O . VAL A 1 166 ? 8.570 -5.385 -3.121 1.00 91.12 166 VAL A O 1
ATOM 1297 N N . VAL A 1 167 ? 9.900 -4.529 -1.502 1.00 93.00 167 VAL A N 1
ATOM 1298 C CA . VAL A 1 167 ? 10.515 -3.487 -2.343 1.00 93.00 167 VAL A CA 1
ATOM 1299 C C . VAL A 1 167 ? 11.308 -4.112 -3.497 1.00 93.00 167 VAL A C 1
ATOM 1301 O O . VAL A 1 167 ? 11.057 -3.783 -4.655 1.00 93.00 167 VAL A O 1
ATOM 1304 N N . ARG A 1 168 ? 12.157 -5.116 -3.233 1.00 94.06 168 ARG A N 1
ATOM 1305 C CA . ARG A 1 168 ? 12.907 -5.847 -4.278 1.00 94.06 168 ARG A CA 1
ATOM 1306 C C . ARG A 1 168 ? 11.994 -6.459 -5.343 1.00 94.06 168 ARG A C 1
ATOM 1308 O O . ARG A 1 168 ? 12.248 -6.309 -6.537 1.00 94.06 168 ARG A O 1
ATOM 1315 N N . ARG A 1 169 ? 10.896 -7.115 -4.942 1.00 93.25 169 ARG A N 1
ATOM 1316 C CA . ARG A 1 169 ? 9.920 -7.682 -5.896 1.00 93.25 169 ARG A CA 1
ATOM 1317 C C . ARG A 1 169 ? 9.205 -6.600 -6.711 1.00 93.25 169 ARG A C 1
ATOM 1319 O O . ARG A 1 169 ? 8.804 -6.851 -7.847 1.00 93.25 169 ARG A O 1
ATOM 1326 N N . ARG A 1 170 ? 8.997 -5.407 -6.147 1.00 94.94 170 ARG A N 1
ATOM 1327 C CA . ARG A 1 170 ? 8.436 -4.262 -6.876 1.00 94.94 170 ARG A CA 1
ATOM 1328 C C . ARG A 1 170 ? 9.428 -3.728 -7.907 1.00 94.94 170 ARG A C 1
ATOM 1330 O O . ARG A 1 170 ? 9.035 -3.614 -9.063 1.00 94.94 170 ARG A O 1
ATOM 1337 N N . ILE A 1 171 ? 10.686 -3.509 -7.520 1.00 95.56 171 ILE A N 1
ATOM 1338 C CA . ILE A 1 171 ? 11.769 -3.107 -8.433 1.00 95.56 171 ILE A CA 1
ATOM 1339 C C . ILE A 1 171 ? 11.862 -4.089 -9.606 1.00 95.56 171 ILE A C 1
ATOM 1341 O O . ILE A 1 171 ? 11.821 -3.666 -10.756 1.00 95.56 171 ILE A O 1
ATOM 1345 N N . GLY A 1 172 ? 11.873 -5.400 -9.338 1.00 95.38 172 GLY A N 1
ATOM 1346 C CA . GLY A 1 172 ? 11.930 -6.414 -10.397 1.00 95.38 172 GLY A CA 1
ATOM 1347 C C . GLY A 1 172 ? 10.762 -6.340 -11.392 1.00 95.38 172 GLY A C 1
ATOM 1348 O O . GLY A 1 172 ? 10.968 -6.497 -12.593 1.00 95.38 172 GLY A O 1
ATOM 1349 N N . ARG A 1 173 ? 9.540 -6.043 -10.924 1.00 96.44 173 ARG A N 1
ATOM 1350 C CA . ARG A 1 173 ? 8.376 -5.842 -11.808 1.00 96.44 173 ARG A CA 1
ATOM 1351 C C . ARG A 1 173 ? 8.496 -4.573 -12.650 1.00 96.44 173 ARG A C 1
ATOM 1353 O O . ARG A 1 173 ? 8.197 -4.623 -13.839 1.00 96.44 173 ARG A O 1
ATOM 1360 N N . LEU A 1 174 ? 8.946 -3.469 -12.054 1.00 97.38 174 LEU A N 1
ATOM 1361 C CA . LEU A 1 174 ? 9.160 -2.207 -12.767 1.00 97.38 174 LEU A CA 1
ATOM 1362 C C . LEU A 1 174 ? 10.256 -2.349 -13.831 1.00 97.38 174 LEU A C 1
ATOM 1364 O O . LEU A 1 174 ? 10.085 -1.892 -14.957 1.00 97.38 174 LEU A O 1
ATOM 1368 N N . GLN A 1 175 ? 11.349 -3.046 -13.509 1.00 97.94 175 GLN A N 1
ATOM 1369 C CA . GLN A 1 175 ? 12.421 -3.353 -14.458 1.00 97.94 175 GLN A CA 1
ATOM 1370 C C . GLN A 1 175 ? 11.915 -4.195 -15.634 1.00 97.94 175 GLN A C 1
ATOM 1372 O O . GLN A 1 175 ? 12.255 -3.910 -16.780 1.00 97.94 175 GLN A O 1
ATOM 1377 N N . GLU A 1 176 ? 11.078 -5.204 -15.379 1.00 97.06 176 GLU A N 1
ATOM 1378 C CA . GLU A 1 176 ? 10.498 -6.013 -16.454 1.00 97.06 176 GLU A CA 1
ATOM 1379 C C . GLU A 1 176 ? 9.569 -5.192 -17.356 1.00 97.06 176 GLU A C 1
ATOM 1381 O O . GLU A 1 176 ? 9.663 -5.280 -18.580 1.00 97.06 176 GLU A O 1
ATOM 1386 N N . GLN A 1 177 ? 8.734 -4.325 -16.777 1.00 97.44 177 GLN A N 1
ATOM 1387 C CA . GLN A 1 177 ? 7.934 -3.378 -17.556 1.00 97.44 177 GLN A CA 1
ATOM 1388 C C . GLN A 1 177 ? 8.823 -2.442 -18.384 1.00 97.44 177 GLN A C 1
ATOM 1390 O O . GLN A 1 177 ? 8.554 -2.232 -19.567 1.00 97.44 177 GLN A O 1
ATOM 1395 N N . ARG A 1 178 ? 9.930 -1.942 -17.817 1.00 98.12 178 ARG A N 1
ATOM 1396 C CA . ARG A 1 178 ? 10.854 -1.050 -18.532 1.00 98.12 178 ARG A CA 1
ATOM 1397 C C . ARG A 1 178 ? 11.451 -1.740 -19.758 1.00 98.12 178 ARG A C 1
ATOM 1399 O O . ARG A 1 178 ? 11.445 -1.155 -20.837 1.00 98.12 178 ARG A O 1
ATOM 1406 N N . ARG A 1 179 ? 11.845 -3.014 -19.638 1.00 98.06 179 ARG A N 1
ATOM 1407 C CA . ARG A 1 179 ? 12.365 -3.832 -20.755 1.00 98.06 179 ARG A CA 1
ATOM 1408 C C . ARG A 1 179 ? 11.375 -4.001 -21.908 1.00 98.06 179 ARG A C 1
ATOM 1410 O O . ARG A 1 179 ? 11.786 -4.199 -23.052 1.00 98.06 179 ARG A O 1
ATOM 1417 N N . VAL A 1 180 ? 10.066 -3.974 -21.648 1.00 97.56 180 VAL A N 1
ATOM 1418 C CA . VAL A 1 180 ? 9.049 -3.994 -22.718 1.00 97.56 180 VAL A CA 1
ATOM 1419 C C . VAL A 1 180 ? 9.147 -2.721 -23.563 1.00 97.56 180 VAL A C 1
ATOM 1421 O O . VAL A 1 180 ? 9.160 -2.795 -24.795 1.00 97.56 180 VAL A O 1
ATOM 1424 N N . HIS A 1 181 ? 9.284 -1.566 -22.915 1.00 97.25 181 HIS A N 1
ATOM 1425 C CA . HIS A 1 181 ? 9.403 -0.280 -23.600 1.00 97.25 181 HIS A CA 1
ATOM 1426 C C . HIS A 1 181 ? 10.781 -0.088 -24.245 1.00 97.25 181 HIS A C 1
ATOM 1428 O O . HIS A 1 181 ? 10.839 0.384 -25.375 1.00 97.25 181 HIS A O 1
ATOM 1434 N N . GLU A 1 182 ? 11.865 -0.577 -23.632 1.00 97.50 182 GLU A N 1
ATOM 1435 C CA . GLU A 1 182 ? 13.206 -0.615 -24.249 1.00 97.50 182 GLU A CA 1
ATOM 1436 C C . GLU A 1 182 ? 13.196 -1.401 -25.570 1.00 97.50 182 GLU A C 1
ATOM 1438 O O . GLU A 1 182 ? 13.687 -0.920 -26.588 1.00 97.50 182 GLU A O 1
ATOM 1443 N N . ARG A 1 183 ? 12.560 -2.583 -25.600 1.00 98.00 183 ARG A N 1
ATOM 1444 C CA . ARG A 1 183 ? 12.399 -3.369 -26.840 1.00 98.00 183 ARG A CA 1
ATOM 1445 C C . ARG A 1 183 ? 11.567 -2.652 -27.901 1.00 98.00 183 ARG A C 1
ATOM 1447 O O . ARG A 1 183 ? 11.774 -2.883 -29.090 1.00 98.00 183 ARG A O 1
ATOM 1454 N N . THR A 1 184 ? 10.611 -1.828 -27.481 1.00 97.25 184 THR A N 1
ATOM 1455 C CA . THR A 1 184 ? 9.788 -1.028 -28.396 1.00 97.25 184 THR A CA 1
ATOM 1456 C C . THR A 1 184 ? 10.615 0.103 -29.003 1.00 97.25 184 THR A C 1
ATOM 1458 O O . THR A 1 184 ? 10.615 0.259 -30.220 1.00 97.25 184 THR A O 1
ATOM 1461 N N . LEU A 1 185 ? 11.387 0.817 -28.180 1.00 97.56 185 LEU A N 1
ATOM 1462 C CA . LEU A 1 185 ? 12.282 1.892 -28.617 1.00 97.56 185 LEU A CA 1
ATOM 1463 C C . LEU A 1 185 ? 13.410 1.384 -29.519 1.00 97.56 185 LEU A C 1
ATOM 1465 O O . LEU A 1 185 ? 13.741 2.034 -30.500 1.00 97.56 185 LEU A O 1
ATOM 1469 N N . ALA A 1 186 ? 13.939 0.184 -29.266 1.00 97.75 186 ALA A N 1
ATOM 1470 C CA . ALA A 1 186 ? 14.938 -0.431 -30.142 1.00 97.75 186 ALA A CA 1
ATOM 1471 C C . ALA A 1 186 ? 14.426 -0.652 -31.580 1.00 97.75 186 ALA A C 1
ATOM 1473 O O . ALA A 1 186 ? 15.215 -0.663 -32.519 1.00 97.75 186 ALA A O 1
ATOM 1474 N N . LYS A 1 187 ? 13.110 -0.841 -31.758 1.00 97.62 187 LYS A N 1
ATOM 1475 C CA . LYS A 1 187 ? 12.470 -0.991 -33.076 1.00 97.62 187 LYS A CA 1
ATOM 1476 C C . LYS A 1 187 ? 11.995 0.339 -33.659 1.00 97.62 187 LYS A C 1
ATOM 1478 O O . LYS A 1 187 ? 11.961 0.485 -34.874 1.00 97.62 187 LYS A O 1
ATOM 1483 N N . ALA A 1 188 ? 11.581 1.265 -32.800 1.00 96.75 188 ALA A N 1
ATOM 1484 C CA . ALA A 1 188 ? 11.047 2.568 -33.169 1.00 96.75 188 ALA A CA 1
ATOM 1485 C C . ALA A 1 188 ? 11.556 3.631 -32.177 1.00 96.75 188 ALA A C 1
ATOM 1487 O O . ALA A 1 188 ? 10.854 3.929 -31.204 1.00 96.75 188 ALA A O 1
ATOM 1488 N N . PRO A 1 189 ? 12.763 4.185 -32.402 1.00 95.75 189 PRO A N 1
ATOM 1489 C CA . PRO A 1 189 ? 13.384 5.140 -31.482 1.00 95.75 189 PRO A CA 1
ATOM 1490 C C . PRO A 1 189 ? 12.538 6.395 -31.244 1.00 95.75 189 PRO A C 1
ATOM 1492 O O . PRO A 1 189 ? 12.460 6.870 -30.117 1.00 95.75 189 PRO A O 1
ATOM 1495 N N . ASP A 1 190 ? 11.812 6.858 -32.267 1.00 96.12 190 ASP A N 1
ATOM 1496 C CA . ASP A 1 190 ? 10.970 8.063 -32.202 1.00 96.12 190 ASP A CA 1
ATOM 1497 C C . ASP A 1 190 ? 9.594 7.823 -31.547 1.00 96.12 190 ASP A C 1
ATOM 1499 O O . ASP A 1 190 ? 8.710 8.686 -31.561 1.00 96.12 190 ASP A O 1
ATOM 1503 N N . ASN A 1 191 ? 9.357 6.637 -30.972 1.00 97.50 191 ASN A N 1
ATOM 1504 C CA . ASN A 1 191 ? 8.099 6.334 -30.297 1.00 97.50 191 ASN A CA 1
ATOM 1505 C C . ASN A 1 191 ? 8.004 7.073 -28.952 1.00 97.50 191 ASN A C 1
ATOM 1507 O O . ASN A 1 191 ? 8.332 6.533 -27.891 1.00 97.50 191 ASN A O 1
ATOM 1511 N N . ARG A 1 192 ? 7.456 8.291 -28.996 1.00 95.88 192 ARG A N 1
ATOM 1512 C CA . ARG A 1 192 ? 7.255 9.161 -27.826 1.00 95.88 192 ARG A CA 1
ATOM 1513 C C . ARG A 1 192 ? 6.493 8.484 -26.682 1.00 95.88 192 ARG A C 1
ATOM 1515 O O . ARG A 1 192 ? 6.793 8.725 -25.516 1.00 95.88 192 ARG A O 1
ATOM 1522 N N . TYR A 1 193 ? 5.513 7.631 -26.984 1.00 95.31 193 TYR A N 1
ATOM 1523 C CA . TYR A 1 193 ? 4.744 6.928 -25.953 1.00 95.31 193 TYR A CA 1
ATOM 1524 C C . TYR A 1 193 ? 5.612 5.920 -25.189 1.00 95.31 193 TYR A C 1
ATOM 1526 O O . TYR A 1 193 ? 5.573 5.871 -23.959 1.00 95.31 193 TYR A O 1
ATOM 1534 N N . ALA A 1 194 ? 6.415 5.132 -25.908 1.00 97.00 194 ALA A N 1
ATOM 1535 C CA . ALA A 1 194 ? 7.348 4.188 -25.301 1.00 97.00 194 ALA A CA 1
ATOM 1536 C C . ALA A 1 194 ? 8.468 4.908 -24.536 1.00 97.00 194 ALA A C 1
ATOM 1538 O O . ALA A 1 194 ? 8.845 4.448 -23.459 1.00 97.00 194 ALA A O 1
ATOM 1539 N N . GLN A 1 195 ? 8.937 6.049 -25.047 1.00 97.62 195 GLN A N 1
ATOM 1540 C CA . GLN A 1 195 ? 9.938 6.881 -24.384 1.00 97.62 195 GLN A CA 1
ATOM 1541 C C . GLN A 1 195 ? 9.435 7.390 -23.029 1.00 97.62 195 GLN A C 1
ATOM 1543 O O . GLN A 1 195 ? 10.082 7.161 -22.012 1.00 97.62 195 GLN A O 1
ATOM 1548 N N . ARG A 1 196 ? 8.235 7.977 -22.979 1.00 97.38 196 ARG A N 1
ATOM 1549 C CA . ARG A 1 196 ? 7.657 8.474 -21.719 1.00 97.38 196 ARG A CA 1
ATOM 1550 C C . ARG A 1 196 ? 7.464 7.368 -20.687 1.00 97.38 196 ARG A C 1
ATOM 1552 O O . ARG A 1 196 ? 7.748 7.565 -19.512 1.00 97.38 196 ARG A O 1
ATOM 1559 N N . TRP A 1 197 ? 7.009 6.186 -21.109 1.00 97.62 197 TRP A N 1
ATOM 1560 C CA . TRP A 1 197 ? 6.931 5.033 -20.207 1.00 97.62 197 TRP A CA 1
ATOM 1561 C C . TRP A 1 197 ? 8.302 4.594 -19.693 1.00 97.62 197 TRP A C 1
ATOM 1563 O O . TRP A 1 197 ? 8.426 4.243 -18.521 1.00 97.62 197 TRP A O 1
ATOM 1573 N N . HIS A 1 198 ? 9.325 4.598 -20.547 1.00 97.69 198 HIS A N 1
ATOM 1574 C CA . HIS A 1 198 ? 10.693 4.262 -20.154 1.00 97.69 198 HIS A CA 1
ATOM 1575 C C . HIS A 1 198 ? 11.243 5.231 -19.102 1.00 97.69 198 HIS A C 1
ATOM 1577 O O . HIS A 1 198 ? 11.734 4.786 -18.061 1.00 97.69 198 HIS A O 1
ATOM 1583 N N . GLU A 1 199 ? 11.096 6.533 -19.340 1.00 96.31 199 GLU A N 1
ATOM 1584 C CA . GLU A 1 199 ? 11.513 7.601 -18.425 1.00 96.31 199 GLU A CA 1
ATOM 1585 C C . GLU A 1 199 ? 10.784 7.484 -17.081 1.00 96.31 199 GLU A C 1
ATOM 1587 O O . GLU A 1 199 ? 11.416 7.419 -16.023 1.00 96.31 199 GLU A O 1
ATOM 1592 N N . HIS A 1 200 ? 9.458 7.337 -17.119 1.00 95.81 200 HIS A N 1
ATOM 1593 C CA . HIS A 1 200 ? 8.630 7.156 -15.931 1.00 95.81 200 HIS A CA 1
ATOM 1594 C C . HIS A 1 200 ? 9.045 5.930 -15.104 1.00 95.81 200 HIS A C 1
ATOM 1596 O O . HIS A 1 200 ? 9.250 6.022 -13.892 1.00 95.81 200 HIS A O 1
ATOM 1602 N N . LEU A 1 201 ? 9.217 4.771 -15.747 1.00 97.44 201 LEU A N 1
ATOM 1603 C CA . LEU A 1 201 ? 9.630 3.547 -15.057 1.00 97.44 201 LEU A CA 1
ATOM 1604 C C . LEU A 1 201 ? 11.044 3.671 -14.484 1.00 97.44 201 LEU A C 1
ATOM 1606 O O . LEU A 1 201 ? 11.312 3.124 -13.417 1.00 97.44 201 LEU A O 1
ATOM 1610 N N . THR A 1 202 ? 11.935 4.407 -15.148 1.00 97.19 202 THR A N 1
ATOM 1611 C CA . THR A 1 202 ? 13.283 4.696 -14.639 1.00 97.19 202 THR A CA 1
ATOM 1612 C C . THR A 1 202 ? 13.225 5.521 -13.358 1.00 97.19 202 THR A C 1
ATOM 1614 O O . THR A 1 202 ? 13.832 5.131 -12.360 1.00 97.19 202 THR A O 1
ATOM 1617 N N . LEU A 1 203 ? 12.431 6.592 -13.347 1.00 94.25 203 LEU A N 1
ATOM 1618 C CA . LEU A 1 203 ? 12.199 7.424 -12.167 1.00 94.25 203 LEU A CA 1
ATOM 1619 C C . LEU A 1 203 ? 11.592 6.611 -11.010 1.00 94.25 203 LEU A C 1
ATOM 1621 O O . LEU A 1 203 ? 12.054 6.694 -9.871 1.00 94.25 203 LEU A O 1
ATOM 1625 N N . ARG A 1 204 ? 10.620 5.740 -11.302 1.00 94.88 204 ARG A N 1
ATOM 1626 C CA . ARG A 1 204 ? 10.026 4.841 -10.302 1.00 94.88 204 ARG A CA 1
ATOM 1627 C C . ARG A 1 204 ? 11.004 3.813 -9.740 1.00 94.88 204 ARG A C 1
ATOM 1629 O O . ARG A 1 204 ? 10.958 3.526 -8.545 1.00 94.88 204 ARG A O 1
ATOM 1636 N N . ILE A 1 205 ? 11.866 3.239 -10.579 1.00 96.38 205 ILE A N 1
ATOM 1637 C CA . ILE A 1 205 ? 12.910 2.307 -10.136 1.00 96.38 205 ILE A CA 1
ATOM 1638 C C . ILE A 1 205 ? 13.879 3.027 -9.199 1.00 96.38 205 ILE A C 1
ATOM 1640 O O . ILE A 1 205 ? 14.101 2.530 -8.099 1.00 96.38 205 ILE A O 1
ATOM 1644 N N . ALA A 1 206 ? 14.369 4.210 -9.581 1.00 94.56 206 ALA A N 1
ATOM 1645 C CA . ALA A 1 206 ? 15.290 4.999 -8.763 1.00 94.56 206 ALA A CA 1
ATOM 1646 C C . ALA A 1 206 ? 14.688 5.357 -7.393 1.00 94.56 206 ALA A C 1
ATOM 1648 O O . ALA A 1 206 ? 15.357 5.239 -6.368 1.00 94.56 206 ALA A O 1
ATOM 1649 N N . PHE A 1 207 ? 13.402 5.721 -7.352 1.00 92.25 207 PHE A N 1
ATOM 1650 C CA . PHE A 1 207 ? 12.688 5.970 -6.099 1.00 92.25 207 PHE A CA 1
ATOM 1651 C C . PHE A 1 207 ? 12.633 4.730 -5.192 1.00 92.25 207 PHE A C 1
ATOM 1653 O O . PHE A 1 207 ? 12.936 4.810 -4.001 1.00 92.25 207 PHE A O 1
ATOM 1660 N N . GLU A 1 208 ? 12.266 3.565 -5.734 1.00 93.38 208 GLU A N 1
ATOM 1661 C CA . GLU A 1 208 ? 12.185 2.332 -4.941 1.00 93.38 208 GLU A CA 1
ATOM 1662 C C . GLU A 1 208 ? 13.579 1.807 -4.539 1.00 93.38 208 GLU A C 1
ATOM 1664 O O . GLU A 1 208 ? 13.723 1.218 -3.467 1.00 93.38 208 GLU A O 1
ATOM 1669 N N . GLU A 1 209 ? 14.616 2.045 -5.346 1.00 94.06 209 GLU A N 1
ATOM 1670 C CA . GLU A 1 209 ? 16.016 1.769 -4.996 1.00 94.06 209 GLU A CA 1
ATOM 1671 C C . GLU A 1 209 ? 16.505 2.677 -3.862 1.00 94.06 209 GLU A C 1
ATOM 1673 O O . GLU A 1 209 ? 17.091 2.178 -2.900 1.00 94.06 209 GLU A O 1
ATOM 1678 N N . GLY A 1 210 ? 16.192 3.976 -3.912 1.00 91.75 210 GLY A N 1
ATOM 1679 C CA . GLY A 1 210 ? 16.456 4.915 -2.821 1.00 91.75 210 GLY A CA 1
ATOM 1680 C C . GLY A 1 210 ? 15.764 4.489 -1.527 1.00 91.75 210 GLY A C 1
ATOM 1681 O O . GLY A 1 210 ? 16.405 4.389 -0.483 1.00 91.75 210 GLY A O 1
ATOM 1682 N N . ARG A 1 211 ? 14.481 4.107 -1.608 1.00 89.69 211 ARG A N 1
ATOM 1683 C CA . ARG A 1 211 ? 13.743 3.530 -0.473 1.00 89.69 211 ARG A CA 1
ATOM 1684 C C . ARG A 1 211 ? 14.425 2.275 0.071 1.00 89.69 211 ARG A C 1
ATOM 1686 O O . ARG A 1 211 ? 14.555 2.131 1.284 1.00 89.69 211 ARG A O 1
ATOM 1693 N N . LEU A 1 212 ? 14.837 1.351 -0.798 1.00 92.00 212 LEU A N 1
ATOM 1694 C CA . LEU A 1 212 ? 15.521 0.126 -0.386 1.00 92.00 212 LEU A CA 1
ATOM 1695 C C . LEU A 1 212 ? 16.847 0.430 0.322 1.00 92.00 212 LEU A C 1
ATOM 1697 O O . LEU A 1 212 ? 17.160 -0.241 1.302 1.00 92.00 212 LEU A O 1
ATOM 1701 N N . ALA A 1 213 ? 17.594 1.432 -0.144 1.00 91.00 213 ALA A N 1
ATOM 1702 C CA . ALA A 1 213 ? 18.824 1.883 0.496 1.00 91.00 213 ALA A CA 1
ATOM 1703 C C . ALA A 1 213 ? 18.553 2.481 1.886 1.00 91.00 213 ALA A C 1
ATOM 1705 O O . ALA A 1 213 ? 19.229 2.112 2.843 1.00 91.00 213 ALA A O 1
ATOM 1706 N N . SER A 1 214 ? 17.517 3.316 2.034 1.00 88.75 214 SER A N 1
ATOM 1707 C CA . SER A 1 214 ? 17.113 3.873 3.335 1.00 88.75 214 SER A CA 1
ATOM 1708 C C . SER A 1 214 ? 16.688 2.807 4.348 1.00 88.75 214 SER A C 1
ATOM 1710 O O . SER A 1 214 ? 16.871 2.997 5.545 1.00 88.75 214 SER A O 1
ATOM 1712 N N . LEU A 1 215 ? 16.142 1.673 3.890 1.00 89.44 215 LEU A N 1
ATOM 1713 C CA . LEU A 1 215 ? 15.805 0.541 4.761 1.00 89.44 215 LEU A CA 1
ATOM 1714 C C . LEU A 1 215 ? 17.038 -0.227 5.270 1.00 89.44 215 LEU A C 1
ATOM 1716 O O . LEU A 1 215 ? 16.878 -1.058 6.160 1.00 89.44 215 LEU A O 1
ATOM 1720 N N . ASN A 1 216 ? 18.224 0.012 4.696 1.00 89.62 216 ASN A N 1
ATOM 1721 C CA . ASN A 1 216 ? 19.495 -0.647 5.013 1.00 89.62 216 ASN A CA 1
ATOM 1722 C C . ASN A 1 216 ? 19.359 -2.161 5.299 1.00 89.62 216 ASN A C 1
ATOM 1724 O O . ASN A 1 216 ? 19.659 -2.623 6.403 1.00 89.62 216 ASN A O 1
ATOM 1728 N N . PRO A 1 217 ? 18.830 -2.952 4.347 1.00 89.00 217 PRO A N 1
ATOM 1729 C CA . PRO A 1 217 ? 18.597 -4.367 4.576 1.00 89.00 217 PRO A CA 1
ATOM 1730 C C . PRO A 1 217 ? 19.908 -5.132 4.721 1.00 89.00 217 PRO A C 1
ATOM 1732 O O . PRO A 1 217 ? 20.853 -4.900 3.969 1.00 89.00 217 PRO A O 1
ATOM 1735 N N . GLU A 1 218 ? 19.893 -6.138 5.594 1.00 85.94 218 GLU A N 1
ATOM 1736 C CA . GLU A 1 218 ? 20.973 -7.118 5.707 1.00 85.94 218 GLU A CA 1
ATOM 1737 C C . GLU A 1 218 ? 21.389 -7.658 4.325 1.00 85.94 218 GLU A C 1
ATOM 1739 O O . GLU A 1 218 ? 20.516 -8.004 3.505 1.00 85.94 218 GLU A O 1
ATOM 1744 N N . PRO A 1 219 ? 22.701 -7.761 4.048 1.00 88.06 219 PRO A N 1
ATOM 1745 C CA . PRO A 1 219 ? 23.176 -8.383 2.826 1.00 88.06 219 PRO A CA 1
ATOM 1746 C C . PRO A 1 219 ? 22.717 -9.845 2.773 1.00 88.06 219 PRO A C 1
ATOM 1748 O O . PRO A 1 219 ? 22.548 -10.522 3.789 1.00 88.06 219 PRO A O 1
ATOM 1751 N N . PHE A 1 220 ? 22.507 -10.346 1.560 1.00 90.75 220 PHE A N 1
ATOM 1752 C CA . PHE A 1 220 ? 22.133 -11.735 1.318 1.00 90.75 220 PHE A CA 1
ATOM 1753 C C . PHE A 1 220 ? 23.076 -12.341 0.284 1.00 90.75 220 PHE A C 1
ATOM 1755 O O . PHE A 1 220 ? 23.578 -11.643 -0.601 1.00 90.75 220 PHE A O 1
ATOM 1762 N N . ALA A 1 221 ? 23.312 -13.645 0.390 1.00 91.75 221 ALA A N 1
ATOM 1763 C CA . ALA A 1 221 ? 24.193 -14.338 -0.534 1.00 91.75 221 ALA A CA 1
ATOM 1764 C C . ALA A 1 221 ? 23.506 -14.496 -1.907 1.00 91.75 221 ALA A C 1
ATOM 1766 O O . ALA A 1 221 ? 22.321 -14.837 -1.963 1.00 91.75 221 ALA A O 1
ATOM 1767 N N . PRO A 1 222 ? 24.198 -14.241 -3.031 1.00 92.44 222 PRO A N 1
ATOM 1768 C CA . PRO A 1 222 ? 23.629 -14.446 -4.361 1.00 92.44 222 PRO A CA 1
ATOM 1769 C C . PRO A 1 222 ? 23.363 -15.934 -4.627 1.00 92.44 222 PRO A C 1
ATOM 1771 O O . PRO A 1 222 ? 23.912 -16.802 -3.954 1.00 92.44 222 PRO A O 1
ATOM 1774 N N . VAL A 1 223 ? 22.576 -16.255 -5.663 1.00 92.94 223 VAL A N 1
ATOM 1775 C CA . VAL A 1 223 ? 22.302 -17.660 -6.039 1.00 92.94 223 VAL A CA 1
ATOM 1776 C C . VAL A 1 223 ? 23.573 -18.475 -6.301 1.00 92.94 223 VAL A C 1
ATOM 1778 O O . VAL A 1 223 ? 23.581 -19.672 -6.051 1.00 92.94 223 VAL A O 1
ATOM 1781 N N . THR A 1 224 ? 24.653 -17.828 -6.749 1.00 93.12 224 THR A N 1
ATOM 1782 C CA . THR A 1 224 ? 25.962 -18.447 -7.020 1.00 93.12 224 THR A CA 1
ATOM 1783 C C . THR A 1 224 ? 26.701 -18.907 -5.767 1.00 93.12 224 THR A C 1
ATOM 1785 O O . THR A 1 224 ? 27.651 -19.672 -5.883 1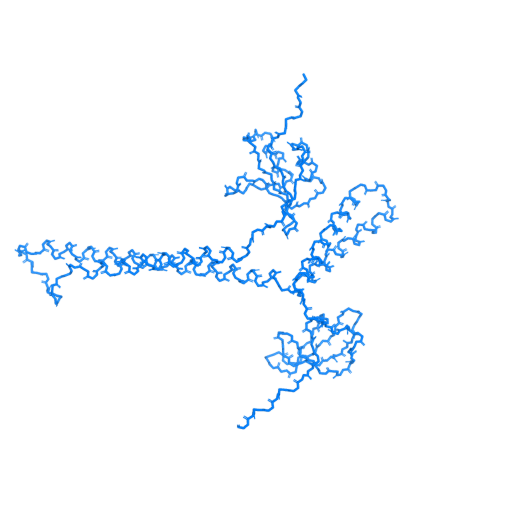.00 93.12 224 THR A O 1
ATOM 1788 N N . ALA A 1 225 ? 26.290 -18.445 -4.585 1.00 93.50 225 ALA A N 1
ATOM 1789 C CA . ALA A 1 225 ? 26.860 -18.873 -3.314 1.00 93.50 225 ALA A CA 1
ATOM 1790 C C . ALA A 1 225 ? 26.273 -20.201 -2.810 1.00 93.50 225 ALA A C 1
ATOM 1792 O O . ALA A 1 225 ? 26.768 -20.738 -1.827 1.00 93.50 225 ALA A O 1
ATOM 1793 N N . TYR A 1 226 ? 25.221 -20.708 -3.458 1.00 94.81 226 TYR A N 1
ATOM 1794 C CA . TYR A 1 226 ? 24.541 -21.936 -3.066 1.00 94.81 226 TYR A CA 1
ATOM 1795 C C . TYR A 1 226 ? 24.810 -23.056 -4.064 1.00 94.81 226 TYR A C 1
ATOM 1797 O O . TYR A 1 226 ? 25.000 -22.823 -5.261 1.00 94.81 226 TYR A O 1
ATOM 1805 N N . GLN A 1 227 ? 24.754 -24.286 -3.573 1.00 95.56 227 GLN A N 1
ATOM 1806 C CA . GLN A 1 227 ? 24.872 -25.510 -4.345 1.00 95.56 227 GLN A CA 1
ATOM 1807 C C . GLN A 1 227 ? 23.668 -26.422 -4.105 1.00 95.56 227 GLN A C 1
ATOM 1809 O O . GLN A 1 227 ? 22.903 -26.291 -3.147 1.00 95.56 227 GLN A O 1
ATOM 1814 N N . LYS A 1 228 ? 23.457 -27.361 -5.030 1.00 96.56 228 LYS A N 1
ATOM 1815 C CA . LYS A 1 228 ? 22.439 -28.398 -4.858 1.00 96.56 228 LYS A CA 1
ATOM 1816 C C . LYS A 1 228 ? 22.803 -29.254 -3.644 1.00 96.56 228 LYS A C 1
ATOM 1818 O O . LYS A 1 228 ? 23.900 -29.793 -3.584 1.00 96.56 228 LYS A O 1
ATOM 1823 N N . GLY A 1 229 ? 21.842 -29.447 -2.751 1.00 94.50 229 GLY A N 1
ATOM 1824 C CA . GLY A 1 229 ? 22.003 -30.219 -1.524 1.00 94.50 229 GLY A CA 1
ATOM 1825 C C . GLY A 1 229 ? 22.141 -29.358 -0.271 1.00 94.50 229 GLY A C 1
ATOM 1826 O O . GLY A 1 229 ? 21.857 -29.876 0.808 1.00 94.50 229 GLY A O 1
ATOM 1827 N N . ASP A 1 230 ? 22.476 -28.070 -0.410 1.00 95.56 230 ASP A N 1
ATOM 1828 C CA . ASP A 1 230 ? 22.664 -27.153 0.717 1.00 95.56 230 ASP A CA 1
ATOM 1829 C C . ASP A 1 230 ? 21.420 -27.064 1.599 1.00 95.56 230 ASP A C 1
ATOM 1831 O O . ASP A 1 230 ? 20.286 -26.988 1.112 1.00 95.56 230 ASP A O 1
ATOM 1835 N N . ILE A 1 231 ? 21.643 -27.018 2.912 1.00 96.06 231 ILE A N 1
ATOM 1836 C CA . ILE A 1 231 ? 20.588 -26.798 3.897 1.00 96.06 231 ILE A CA 1
ATOM 1837 C C . ILE A 1 231 ? 20.518 -25.312 4.223 1.00 96.06 231 ILE A C 1
ATOM 1839 O O . ILE A 1 231 ? 21.507 -24.674 4.583 1.00 96.06 231 ILE A O 1
ATOM 1843 N N . VAL A 1 232 ? 19.319 -24.757 4.103 1.00 95.19 232 VAL A N 1
ATOM 1844 C CA . VAL A 1 232 ? 19.073 -23.326 4.232 1.00 95.19 232 VAL A CA 1
ATOM 1845 C C . VAL A 1 232 ? 17.860 -23.037 5.111 1.00 95.19 232 VAL A C 1
ATOM 1847 O O . VAL A 1 232 ? 16.920 -23.826 5.207 1.00 95.19 232 VAL A O 1
ATOM 1850 N N . GLN A 1 233 ? 17.866 -21.869 5.742 1.00 94.19 233 GLN A N 1
ATOM 1851 C CA . GLN A 1 233 ? 16.746 -21.316 6.491 1.00 94.19 233 GLN A CA 1
ATOM 1852 C C . GLN A 1 233 ? 15.946 -20.371 5.586 1.00 94.19 233 GLN A C 1
ATOM 1854 O O . GLN A 1 233 ? 16.451 -19.333 5.156 1.00 94.19 233 GLN A O 1
ATOM 1859 N N . HIS A 1 234 ? 14.677 -20.695 5.327 1.00 93.06 234 HIS A N 1
ATOM 1860 C CA . HIS A 1 234 ? 13.745 -19.811 4.622 1.00 93.06 234 HIS A CA 1
ATOM 1861 C C . HIS A 1 234 ? 12.974 -18.930 5.615 1.00 93.06 234 HIS A C 1
ATOM 1863 O O . HIS A 1 234 ? 12.472 -19.434 6.625 1.00 93.06 234 HIS A O 1
ATOM 1869 N N . LYS A 1 235 ? 12.788 -17.638 5.299 1.00 88.12 235 LYS A N 1
ATOM 1870 C CA . LYS A 1 235 ? 12.108 -16.652 6.176 1.00 88.12 235 LYS A CA 1
ATOM 1871 C C . LYS A 1 235 ? 10.737 -17.115 6.692 1.00 88.12 235 LYS A C 1
ATOM 1873 O O . LYS A 1 235 ? 10.375 -16.815 7.822 1.00 88.12 235 LYS A O 1
ATOM 1878 N N . ARG A 1 236 ? 9.961 -17.819 5.858 1.00 88.38 236 ARG A N 1
ATOM 1879 C CA . ARG A 1 236 ? 8.590 -18.274 6.183 1.00 88.38 236 ARG A CA 1
ATOM 1880 C C . ARG A 1 236 ? 8.466 -19.763 6.510 1.00 88.38 236 ARG A C 1
ATOM 1882 O O . ARG A 1 236 ? 7.572 -20.139 7.256 1.00 88.38 236 ARG A O 1
ATOM 1889 N N . TRP A 1 237 ? 9.297 -20.602 5.899 1.00 89.12 237 TRP A N 1
ATOM 1890 C CA . TRP A 1 237 ? 9.037 -22.045 5.801 1.00 89.12 237 TRP A CA 1
ATOM 1891 C C . TRP A 1 237 ? 10.001 -22.889 6.633 1.00 89.12 237 TRP A C 1
ATOM 1893 O O . TRP A 1 237 ? 9.888 -24.110 6.638 1.00 89.12 237 TRP A O 1
ATOM 1903 N N . GLY A 1 238 ? 10.918 -22.261 7.372 1.00 91.25 238 GLY A N 1
ATOM 1904 C CA . GLY A 1 238 ? 11.834 -23.001 8.228 1.00 91.25 238 GLY A CA 1
ATOM 1905 C C . GLY A 1 238 ? 12.978 -23.643 7.442 1.00 91.25 238 GLY A C 1
ATOM 1906 O O . GLY A 1 238 ? 13.496 -23.065 6.480 1.00 91.25 238 GLY A O 1
ATOM 1907 N N . LYS A 1 239 ? 13.351 -24.852 7.869 1.00 94.62 239 LYS A N 1
ATOM 1908 C CA . LYS A 1 239 ? 14.459 -25.638 7.320 1.00 94.62 239 LYS A CA 1
ATOM 1909 C C . LYS A 1 239 ? 14.107 -26.161 5.932 1.00 94.62 239 LYS A C 1
ATOM 1911 O O . LYS A 1 239 ? 13.105 -26.858 5.761 1.00 94.62 239 LYS A O 1
ATOM 1916 N N . CYS A 1 240 ? 14.939 -25.845 4.950 1.00 95.62 240 CYS A N 1
ATOM 1917 C CA . CYS A 1 240 ? 14.761 -26.248 3.560 1.00 95.62 240 CYS A CA 1
ATOM 1918 C C . CYS A 1 240 ? 16.068 -26.803 2.981 1.00 95.62 240 CYS A C 1
ATOM 1920 O O . CYS A 1 240 ? 17.150 -26.487 3.470 1.00 95.62 240 CYS A O 1
ATOM 1922 N N . GLN A 1 241 ? 15.964 -27.589 1.913 1.00 96.62 241 GLN A N 1
ATOM 1923 C CA . GLN A 1 241 ? 17.094 -28.033 1.100 1.00 96.62 241 GLN A CA 1
ATOM 1924 C C . GLN A 1 241 ? 17.053 -27.382 -0.284 1.00 96.62 241 GLN A C 1
ATOM 1926 O O . GLN A 1 241 ? 15.984 -27.268 -0.891 1.00 96.62 241 GLN A O 1
ATOM 1931 N N . VAL A 1 242 ? 18.211 -26.993 -0.813 1.00 97.19 242 VAL A N 1
ATOM 1932 C CA . VAL A 1 242 ? 18.354 -26.517 -2.192 1.00 97.19 242 VAL A CA 1
ATOM 1933 C C . VAL A 1 242 ? 18.306 -27.709 -3.152 1.00 97.19 242 VAL A C 1
ATOM 1935 O O . VAL A 1 242 ? 19.224 -28.520 -3.222 1.00 97.19 242 VAL A O 1
ATOM 1938 N N . VAL A 1 243 ? 17.232 -27.808 -3.933 1.00 97.25 243 VAL A N 1
ATOM 1939 C CA . VAL A 1 243 ? 17.020 -28.860 -4.943 1.00 97.25 243 VAL A CA 1
ATOM 1940 C C . VAL A 1 243 ? 17.765 -28.546 -6.239 1.00 97.25 243 VAL A C 1
ATOM 1942 O O . VAL A 1 243 ? 18.307 -29.441 -6.888 1.00 97.25 243 VAL A O 1
ATOM 1945 N N . SER A 1 244 ? 17.779 -27.274 -6.640 1.00 96.25 244 SER A N 1
ATOM 1946 C CA . SER A 1 244 ? 18.507 -26.798 -7.819 1.00 96.25 244 SER A CA 1
ATOM 1947 C C . SER A 1 244 ? 18.739 -25.292 -7.753 1.00 96.25 244 SER A C 1
ATOM 1949 O O . SER A 1 244 ? 17.893 -24.555 -7.243 1.00 96.25 244 SER A O 1
ATOM 1951 N N . VAL A 1 245 ? 19.830 -24.827 -8.354 1.00 96.69 245 VAL A N 1
ATOM 1952 C CA . VAL A 1 245 ? 20.182 -23.405 -8.443 1.00 96.69 245 VAL A CA 1
ATOM 1953 C C . VAL A 1 245 ? 19.812 -22.891 -9.834 1.00 96.69 245 VAL A C 1
ATOM 1955 O O . VAL A 1 245 ? 20.359 -23.347 -10.835 1.00 96.69 245 VAL A O 1
ATOM 1958 N N . GLY A 1 246 ? 18.840 -21.984 -9.913 1.00 93.44 246 GLY A N 1
ATOM 1959 C CA . GLY A 1 246 ? 18.475 -21.300 -11.153 1.00 93.44 246 GLY A CA 1
ATOM 1960 C C . GLY A 1 246 ? 19.257 -19.998 -11.344 1.00 93.44 246 GLY A C 1
ATOM 1961 O O . GLY A 1 246 ? 19.982 -19.551 -10.461 1.00 93.44 246 GLY A O 1
ATOM 1962 N N . ARG A 1 247 ? 19.054 -19.329 -12.488 1.00 91.62 247 ARG A N 1
ATOM 1963 C CA . ARG A 1 247 ? 19.737 -18.057 -12.809 1.00 91.62 247 ARG A CA 1
ATOM 1964 C C . ARG A 1 247 ? 19.409 -16.918 -11.833 1.00 91.62 247 ARG A C 1
ATOM 1966 O O . ARG A 1 247 ? 20.237 -16.043 -11.619 1.00 91.62 247 ARG A O 1
ATOM 1973 N N . VAL A 1 248 ? 18.186 -16.903 -11.300 1.00 89.69 248 VAL A N 1
ATOM 1974 C CA . VAL A 1 248 ? 17.674 -15.823 -10.428 1.00 89.69 248 VAL A CA 1
ATOM 1975 C C . VAL A 1 248 ? 17.132 -16.357 -9.101 1.00 89.69 248 VAL A C 1
ATOM 1977 O O . VAL A 1 248 ? 17.215 -15.669 -8.089 1.00 89.69 248 VAL A O 1
ATOM 1980 N N . ASN A 1 249 ? 16.604 -17.584 -9.092 1.00 94.62 249 ASN A N 1
ATOM 1981 C CA . ASN A 1 249 ? 15.943 -18.188 -7.937 1.00 94.62 249 ASN A CA 1
ATOM 1982 C C . ASN A 1 249 ? 16.555 -19.550 -7.600 1.00 94.62 249 ASN A C 1
ATOM 1984 O O . ASN A 1 249 ? 17.029 -20.263 -8.486 1.00 94.62 249 ASN A O 1
ATOM 1988 N N . LEU A 1 250 ? 16.452 -19.935 -6.332 1.00 96.00 250 LEU A N 1
ATOM 1989 C CA . LEU A 1 250 ? 16.729 -21.280 -5.838 1.00 96.00 250 LEU A CA 1
ATOM 1990 C C . LEU A 1 250 ? 15.439 -22.099 -5.877 1.00 96.00 250 LEU A C 1
ATOM 1992 O O . LEU A 1 250 ? 14.377 -21.597 -5.511 1.00 96.00 250 LEU A O 1
ATOM 1996 N N . LYS A 1 251 ? 15.510 -23.366 -6.284 1.00 97.12 251 LYS A N 1
ATOM 1997 C CA . LYS A 1 251 ? 14.415 -24.312 -6.060 1.00 97.12 251 LYS A CA 1
ATOM 1998 C C . LYS A 1 251 ? 14.632 -24.957 -4.702 1.00 97.12 251 LYS A C 1
ATOM 2000 O O . LYS A 1 251 ? 15.650 -25.615 -4.505 1.00 97.12 251 LYS A O 1
ATOM 2005 N N . LEU A 1 252 ? 13.700 -24.752 -3.783 1.00 96.44 252 LEU A N 1
ATOM 2006 C CA . LEU A 1 252 ? 13.779 -25.260 -2.418 1.00 96.44 252 LEU A CA 1
ATOM 2007 C C . LEU A 1 252 ? 12.807 -26.413 -2.215 1.00 96.44 252 LEU A C 1
ATOM 2009 O O . LEU A 1 252 ? 11.765 -26.456 -2.864 1.00 96.44 252 LEU A O 1
ATOM 2013 N N . GLN A 1 253 ? 13.147 -27.305 -1.291 1.00 96.50 253 GLN A N 1
ATOM 2014 C CA . GLN A 1 253 ? 12.255 -28.311 -0.730 1.00 96.50 253 GLN A CA 1
ATOM 2015 C C . GLN A 1 253 ? 12.167 -28.123 0.781 1.00 96.50 253 GLN A C 1
ATOM 2017 O O . GLN A 1 253 ? 13.198 -28.024 1.445 1.00 96.50 253 GLN A O 1
ATOM 2022 N N . GLN A 1 254 ? 10.956 -28.077 1.335 1.00 95.38 254 GLN A N 1
ATOM 2023 C CA . GLN A 1 254 ? 10.787 -27.953 2.782 1.00 95.38 254 GLN A CA 1
ATOM 2024 C C . GLN A 1 254 ? 11.124 -29.270 3.489 1.00 95.38 254 GLN A C 1
ATOM 2026 O O . GLN A 1 254 ? 10.647 -30.331 3.085 1.00 95.38 254 GLN A O 1
ATOM 2031 N N . LEU A 1 255 ? 11.899 -29.186 4.572 1.00 93.75 255 LEU A N 1
ATOM 2032 C CA . LEU A 1 255 ? 12.292 -30.338 5.387 1.00 93.75 255 LEU A CA 1
ATOM 2033 C C . LEU A 1 255 ? 11.501 -30.455 6.697 1.00 93.75 255 LEU A C 1
ATOM 2035 O O . LEU A 1 255 ? 11.413 -31.546 7.248 1.00 93.75 255 LEU A O 1
ATOM 2039 N N . THR A 1 256 ? 10.927 -29.360 7.206 1.00 89.19 256 THR A N 1
ATOM 2040 C CA . THR A 1 256 ? 10.182 -29.347 8.477 1.00 89.19 256 THR A CA 1
ATOM 2041 C C . THR A 1 256 ? 8.839 -28.624 8.359 1.00 89.19 256 THR A C 1
ATOM 2043 O O . THR A 1 256 ? 8.722 -27.651 7.623 1.00 89.19 256 THR A O 1
ATOM 2046 N N . GLY A 1 257 ? 7.822 -29.059 9.112 1.00 85.81 257 GLY A N 1
ATOM 2047 C CA . GLY A 1 257 ? 6.509 -28.397 9.192 1.00 85.81 257 GLY A CA 1
ATOM 2048 C C . GLY A 1 257 ? 5.381 -29.121 8.449 1.00 85.81 257 GLY A C 1
ATOM 2049 O O . GLY A 1 257 ? 5.503 -30.283 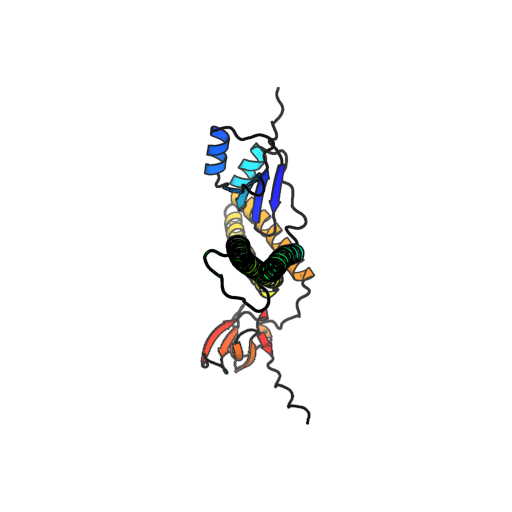8.094 1.00 85.81 257 GLY A O 1
ATOM 2050 N N . ALA A 1 258 ? 4.250 -28.445 8.229 1.00 83.88 258 ALA A N 1
ATOM 2051 C CA . ALA A 1 258 ? 3.036 -29.074 7.687 1.00 83.88 258 ALA A CA 1
ATOM 2052 C C . ALA A 1 258 ? 3.112 -29.444 6.190 1.00 83.88 258 ALA A C 1
ATOM 2054 O O . ALA A 1 258 ? 2.297 -30.224 5.709 1.00 83.88 258 ALA A O 1
ATOM 2055 N N . THR A 1 259 ? 4.067 -28.880 5.447 1.00 87.88 259 THR A N 1
ATOM 2056 C CA . THR A 1 259 ? 4.197 -29.039 3.988 1.00 87.88 259 THR A CA 1
ATOM 2057 C C . THR A 1 259 ? 5.542 -29.665 3.591 1.00 87.88 259 THR A C 1
ATOM 2059 O O . THR A 1 259 ? 6.114 -29.320 2.557 1.00 87.88 259 THR A O 1
ATOM 2062 N N . VAL A 1 260 ? 6.066 -30.592 4.410 1.00 92.38 260 VAL A N 1
ATOM 2063 C CA . VAL A 1 260 ? 7.319 -31.322 4.122 1.00 92.38 260 VAL A CA 1
ATOM 2064 C C . VAL A 1 260 ? 7.289 -31.934 2.721 1.00 92.38 260 VAL A C 1
ATOM 2066 O O . VAL A 1 260 ? 6.286 -32.493 2.284 1.00 92.38 260 VAL A O 1
ATOM 2069 N N . GLY A 1 261 ? 8.406 -31.815 2.006 1.00 91.00 261 GLY A N 1
ATOM 2070 C CA . GLY A 1 261 ? 8.564 -32.337 0.653 1.00 91.00 261 GLY A CA 1
ATOM 2071 C C . GLY A 1 261 ? 8.043 -31.406 -0.443 1.00 91.00 261 GLY A C 1
ATOM 2072 O O . GLY A 1 261 ? 8.448 -31.578 -1.596 1.00 91.00 261 GLY A O 1
ATOM 2073 N N . TRP A 1 262 ? 7.230 -30.394 -0.109 1.00 95.19 262 TRP A N 1
ATOM 2074 C CA . TRP A 1 262 ? 6.775 -29.385 -1.066 1.00 95.19 262 TRP A CA 1
ATOM 2075 C C . TRP A 1 262 ? 7.954 -28.593 -1.636 1.00 95.19 262 TRP A C 1
ATOM 2077 O O . TRP A 1 262 ? 8.893 -28.250 -0.911 1.00 95.19 262 TRP A O 1
ATOM 2087 N N . GLN A 1 263 ? 7.896 -28.305 -2.941 1.00 95.94 263 GLN A N 1
ATOM 2088 C CA . GLN A 1 263 ? 8.949 -27.609 -3.675 1.00 95.94 263 GLN A CA 1
ATOM 2089 C C . GLN A 1 263 ? 8.444 -26.321 -4.323 1.00 95.94 263 GLN A C 1
ATOM 2091 O O . GLN A 1 263 ? 7.388 -26.309 -4.953 1.00 95.94 263 GLN A O 1
ATOM 2096 N N . TRP A 1 264 ? 9.234 -25.251 -4.237 1.00 95.62 264 TRP A N 1
ATOM 2097 C CA . TRP A 1 264 ? 8.931 -23.962 -4.869 1.00 95.62 264 TRP A CA 1
ATOM 2098 C C . TRP A 1 264 ? 10.209 -23.206 -5.245 1.00 95.62 264 TRP A C 1
ATOM 2100 O O . TRP A 1 264 ? 11.311 -23.564 -4.831 1.00 95.62 264 TRP A O 1
ATOM 2110 N N . ALA A 1 265 ? 10.063 -22.154 -6.053 1.00 95.44 265 ALA A N 1
ATOM 2111 C CA . ALA A 1 265 ? 11.148 -21.225 -6.351 1.00 95.44 265 ALA A CA 1
ATOM 2112 C C . ALA A 1 265 ? 11.177 -20.095 -5.313 1.00 95.44 265 ALA A C 1
ATOM 2114 O O . ALA A 1 265 ? 10.167 -19.421 -5.108 1.00 95.44 265 ALA A O 1
ATOM 2115 N N . ALA A 1 266 ? 12.332 -19.868 -4.695 1.00 93.88 266 ALA A N 1
ATOM 2116 C CA . ALA A 1 266 ? 12.564 -18.798 -3.737 1.00 93.88 266 ALA A CA 1
ATOM 2117 C C . ALA A 1 266 ? 13.694 -17.881 -4.229 1.00 93.88 266 ALA A C 1
ATOM 2119 O O . ALA A 1 266 ? 14.720 -18.375 -4.711 1.00 93.88 266 ALA A O 1
ATOM 2120 N N . PRO A 1 267 ? 13.545 -16.553 -4.120 1.00 93.44 267 PRO A N 1
ATOM 2121 C CA . PRO A 1 267 ? 14.639 -15.648 -4.411 1.00 93.44 267 PRO A CA 1
ATOM 2122 C C . PRO A 1 267 ? 15.692 -15.709 -3.289 1.00 93.44 267 PRO A C 1
ATOM 2124 O O . PRO A 1 267 ? 15.355 -15.948 -2.127 1.00 93.44 267 PRO A O 1
ATOM 2127 N N . PRO A 1 268 ? 16.968 -15.438 -3.601 1.00 93.06 268 PRO A N 1
ATOM 2128 C CA . PRO A 1 268 ? 18.075 -15.592 -2.654 1.00 93.06 268 PRO A CA 1
ATOM 2129 C C . PRO A 1 268 ? 17.945 -14.723 -1.390 1.00 93.06 268 PRO A C 1
ATOM 2131 O O . PRO A 1 268 ? 18.339 -15.143 -0.312 1.00 93.06 268 PRO A O 1
ATOM 2134 N N . HIS A 1 269 ? 17.314 -13.548 -1.474 1.00 92.00 269 HIS A N 1
ATOM 2135 C CA . HIS A 1 269 ? 17.117 -12.660 -0.318 1.00 92.00 269 HIS A CA 1
ATOM 2136 C C . HIS A 1 269 ? 16.099 -13.172 0.720 1.00 92.00 269 HIS A C 1
ATOM 2138 O O . HIS A 1 269 ? 15.925 -12.545 1.764 1.00 92.00 269 HIS A O 1
ATOM 2144 N N . GLU A 1 270 ? 15.396 -14.276 0.448 1.00 92.12 270 GLU A N 1
ATOM 2145 C CA . GLU A 1 270 ? 14.490 -14.935 1.404 1.00 92.12 270 GLU A CA 1
ATOM 2146 C C . GLU A 1 270 ? 15.156 -16.092 2.163 1.00 92.12 270 GLU A C 1
ATOM 2148 O O . GLU A 1 270 ? 14.513 -16.744 2.995 1.00 92.12 270 GLU A O 1
ATOM 2153 N N . VAL A 1 271 ? 16.431 -16.347 1.869 1.00 93.06 271 VAL A N 1
ATOM 2154 C CA . VAL A 1 271 ? 17.161 -17.545 2.266 1.00 93.06 271 VAL A CA 1
ATOM 2155 C C . VAL A 1 271 ? 18.455 -17.150 2.972 1.00 93.06 271 VAL A C 1
ATOM 2157 O O . VAL A 1 271 ? 19.134 -16.206 2.576 1.00 93.06 271 VAL A O 1
ATOM 2160 N N . LYS A 1 272 ? 18.807 -17.880 4.030 1.00 92.38 272 LYS A N 1
ATOM 2161 C CA . LYS A 1 272 ? 20.105 -17.784 4.713 1.00 92.38 272 LYS A CA 1
ATOM 2162 C C . LYS A 1 272 ? 20.694 -19.187 4.896 1.00 92.38 272 LYS A C 1
ATOM 2164 O O . LYS A 1 272 ? 19.913 -20.141 4.940 1.00 92.38 272 LYS A O 1
ATOM 2169 N N . PRO A 1 273 ? 22.027 -19.348 4.992 1.00 89.94 273 PRO A N 1
ATOM 2170 C CA . PRO A 1 273 ? 22.619 -20.613 5.424 1.00 89.94 273 PRO A CA 1
ATOM 2171 C C . PRO A 1 273 ? 21.970 -21.090 6.727 1.00 89.94 273 PRO A C 1
ATOM 2173 O O . PRO A 1 273 ? 21.649 -20.274 7.592 1.00 89.94 273 PRO A O 1
ATOM 2176 N N . TRP A 1 274 ? 21.703 -22.391 6.839 1.00 87.06 274 TRP A N 1
ATOM 2177 C CA . TRP A 1 274 ? 21.148 -22.943 8.069 1.00 87.06 274 TRP A CA 1
ATOM 2178 C C . TRP A 1 274 ? 22.228 -22.987 9.150 1.00 87.06 274 TRP A C 1
ATOM 2180 O O . TRP A 1 274 ? 23.222 -23.693 9.000 1.00 87.06 274 TRP A O 1
ATOM 2190 N N . THR A 1 275 ? 22.000 -22.276 10.247 1.00 80.75 275 THR A N 1
ATOM 2191 C CA . THR A 1 275 ? 22.777 -22.426 11.479 1.00 80.75 275 THR A CA 1
ATOM 2192 C C . THR A 1 275 ? 21.975 -23.311 12.423 1.00 80.75 275 THR A C 1
ATOM 2194 O O . THR A 1 275 ? 20.783 -23.067 12.624 1.00 80.75 275 THR A O 1
ATOM 2197 N N . GLU A 1 276 ? 22.586 -24.365 12.967 1.00 74.44 276 GLU A N 1
ATOM 2198 C CA . GLU A 1 276 ? 21.923 -25.170 13.994 1.00 74.44 276 GLU A CA 1
ATOM 2199 C C . GLU A 1 276 ? 21.591 -24.294 15.209 1.00 74.44 276 GLU A C 1
ATOM 2201 O O . GLU A 1 276 ? 22.410 -23.455 15.590 1.00 74.44 276 GLU A O 1
ATOM 2206 N N . PRO A 1 277 ? 20.382 -24.425 15.786 1.00 72.12 277 PRO A N 1
ATOM 2207 C CA . PRO A 1 277 ? 20.046 -23.692 16.996 1.00 72.12 277 PRO A CA 1
ATOM 2208 C C . PRO A 1 277 ? 21.024 -24.097 18.099 1.00 72.12 277 PRO A C 1
ATOM 2210 O O . PRO A 1 277 ? 21.243 -25.289 18.320 1.00 72.12 277 PRO A O 1
ATOM 2213 N N . GLU A 1 278 ? 21.616 -23.104 18.763 1.00 64.75 278 GLU A N 1
ATOM 2214 C CA . GLU A 1 278 ? 22.504 -23.328 19.901 1.00 64.75 278 GLU A CA 1
ATOM 2215 C C . GLU A 1 278 ? 21.751 -24.177 20.944 1.00 64.75 278 GLU A C 1
ATOM 2217 O O . GLU A 1 278 ? 20.580 -23.884 21.227 1.00 64.75 278 GLU A O 1
ATOM 2222 N N . PRO A 1 279 ? 22.350 -25.269 21.459 1.00 64.06 279 PRO A N 1
ATOM 2223 C CA . PRO A 1 279 ? 21.697 -26.075 22.480 1.00 64.06 279 PRO A CA 1
ATOM 2224 C C . PRO A 1 279 ? 21.346 -25.180 23.677 1.00 64.06 279 PRO A C 1
ATOM 2226 O O . PRO A 1 279 ? 22.098 -24.246 23.968 1.00 64.06 279 PRO A O 1
ATOM 2229 N N . PRO A 1 280 ? 20.214 -25.425 24.366 1.00 63.19 280 PRO A N 1
ATOM 2230 C CA . PRO A 1 280 ? 19.859 -24.640 25.541 1.00 63.19 280 PRO A CA 1
ATOM 2231 C C . PRO A 1 280 ? 21.035 -24.666 26.520 1.00 63.19 280 PRO A C 1
ATOM 2233 O O . PRO A 1 280 ? 21.503 -25.745 26.892 1.00 63.19 280 PRO A O 1
ATOM 2236 N N . GLN A 1 281 ? 21.541 -23.483 26.879 1.00 62.34 281 GLN A N 1
ATOM 2237 C CA . GLN A 1 281 ? 22.558 -23.380 27.918 1.00 62.34 281 GLN A CA 1
ATOM 2238 C C . GLN A 1 281 ? 21.963 -23.941 29.223 1.00 62.34 281 GLN A C 1
ATOM 2240 O O . GLN A 1 281 ? 20.779 -23.695 29.478 1.00 62.34 281 GLN A O 1
ATOM 2245 N N . PRO A 1 282 ? 22.729 -24.759 29.965 1.00 69.62 282 PRO A N 1
ATOM 2246 C CA . PRO A 1 282 ? 22.232 -25.503 31.121 1.00 69.62 282 PRO A CA 1
ATOM 2247 C C . PRO A 1 282 ? 21.691 -24.605 32.238 1.00 69.62 282 PRO A C 1
ATOM 2249 O O . PRO A 1 282 ? 22.207 -23.476 32.405 1.00 69.62 282 PRO A O 1
#

Foldseek 3Di:
DDPQAQFAAWEAELQVQKIKGQGPDDDDPVLVVVLVVLPWDQPPVVNITMDHDAPVNLVNNVSRHVDYYYDPDPDDLVVQLVVLLVLLVVLLVLLVVLQVQLPPQADPPNDDQDPPDPCNVSNVVSNVSSVVSNVSSVVSNVSSVVSVVVSVVSVVVVVCSLDLVNLVVVLVVLVVQLVVLVVVCVVPVPPPRSVVSNVSSVVSSVVSVVSSVVSVDDDFDALVVDDFQFWKQFQPQGIWGFNDRDPFWTWIAGCDDDRHRDIDTHGRSRIDHDDPPDPPDD

Radius of gyration: 29.94 Å; chains: 1; bounding box: 75×69×80 Å

Sequence (282 aa):
MTGPVTNGAALYNLEDDTLRWTPEERLDANEYALTKAAGFKWWGRTGAWVAVWTPGREDHLLARVGEITHEADPDDPQARVLRFAGHAAAAGSRSEQRAAAALQGLPPGGEPIKVGHHSEGRHRRAIERSDQNMRKALEEDKLADYWRGRALGAERRARQKSDPGVVRRRIGRLQEQRRVHERTLAKAPDNRYAQRWHEHLTLRIAFEEGRLASLNPEPFAPVTAYQKGDIVQHKRWGKCQVVSVGRVNLKLQQLTGATVGWQWAAPPHEVKPWTEPEPPQP

Secondary structure (DSSP, 8-state):
-PPP---SEEEEETTTTEEEEE-SSPPPHHHHHHHHHTT-EEETTTTEEEEE--HHHHHHHHTTSS-EEE-SS---HHHHHHHHHHHHHHHHHHHHHHHHHHHTTPPGGG----TTSTTHHHHHHHHHHHHHHHHHHHHHHHHHHHHHHHHHHHHHHHHHHT-HHHHHHHHHHHHHHHHHHHHHHHH-TT-HHHHHHHHHHHHHHHHHHHHHHHT-PPP---GGG--TT-EEEETTTEEEEEEEE-SS-EEEEE-SSTTTT-EEEE-GGGEEEPPPPPPPP-

pLDDT: mean 90.24, std 9.46, range [35.97, 98.12]